Protein AF-0000000084461867 (afdb_homodimer)

Radius of gyration: 18.32 Å; Cα contacts (8 Å, |Δi|>4): 774; chains: 2; bounding box: 54×52×42 Å

Sequence (332 aa):
MNEVIEPLLKSLTTLLHEKKLIIATAESCTGGLIASLLTELPGSSSWFDRGFVTYSNEAKQELLGVEAGLLAQYGAVSLQTAEAMAAGALAHSHAHVALAVTGIAGPDGGTEAKPVGTVCFAFAERNGLMQSRSCLYSPSSRSQIRFLSCVEALHGMIFLLNQAYPMNEVIEPLLKSLTTLLHEKKLIIATAESCTGGLIASLLTELPGSSSWFDRGFVTYSNEAKQELLGVEAGLLAQYGAVSLQTAEAMAAGALAHSHAHVALAVTGIAGPDGGTEAKPVGTVCFAFAERNGLMQSRSCLYSPSSRSQIRFLSCVEALHGMIFLLNQAYP

Secondary structure (DSSP, 8-state):
--TTHHHHHHHHHHHHHHTT--EEEEESTTTTHHHHHHTTSTTGGGTEEEEEEE-SHHHHHHHH---HHHHHHH-SSSHHHHHHHHHHHHHTSS-SEEEEEEE--SSS---SSS-TTEEEEEEEETTS-EEEEEEE--S--HHHHHHHHHHHHHHHHHHHHHHH--/--TTHHHHHHHHHHHHHHHT--EEEEESTTTTHHHHHHTTSTTGGGTEEEEEEE-SHHHHHHHH---HHHHHHH-SSSHHHHHHHHHHHHHTSS-SEEEEEEE--SSS---SSS-TTEEEEEEEETTS-EEEEEEE--S--HHHHHHHHHHHHHHHHHHHHHHH--

Nearest PDB structures (foldseek):
  2a9s-assembly1_B  TM=9.712E-01  e=1.363E-20  Agrobacterium fabrum str. C58
  5v01-assembly1_B  TM=9.563E-01  e=3.186E-16  Klebsiella pneumoniae subsp. pneumoniae MGH 78578
  5kvk-assembly1_A-2  TM=9.573E-01  e=3.826E-16  Klebsiella pneumoniae 700603
  6l19-assembly1_B  TM=9.449E-01  e=4.322E-16  Enterobacter asburiae
  5kol-assembly2_D  TM=9.219E-01  e=4.322E-16  Escherichia coli O157:H7

Structure (mmCIF, N/CA/C/O backbone):
data_AF-0000000084461867-model_v1
#
loop_
_entity.id
_entity.type
_entity.pdbx_description
1 polymer 'Competence-damage inducible protein CinA'
#
loop_
_atom_site.group_PDB
_atom_site.id
_atom_site.type_symbol
_atom_site.label_atom_id
_atom_site.label_alt_id
_atom_site.label_comp_id
_atom_site.label_asym_id
_atom_site.label_entity_id
_atom_site.label_seq_id
_atom_site.pdbx_PDB_ins_code
_atom_site.Cartn_x
_atom_site.Cartn_y
_atom_site.Cartn_z
_atom_site.occupancy
_atom_site.B_iso_or_equiv
_atom_site.auth_seq_id
_atom_site.auth_comp_id
_atom_site.auth_asym_id
_atom_site.auth_atom_id
_atom_site.pdbx_PDB_model_num
ATOM 1 N N . MET A 1 1 ? -7.574 3.895 -16.672 1 73.62 1 MET A N 1
ATOM 2 C CA . MET A 1 1 ? -6.715 2.736 -16.438 1 73.62 1 MET A CA 1
ATOM 3 C C . MET A 1 1 ? -6.031 2.293 -17.734 1 73.62 1 MET A C 1
ATOM 5 O O . MET A 1 1 ? -6.598 2.426 -18.812 1 73.62 1 MET A O 1
ATOM 9 N N . ASN A 1 2 ? -4.855 1.828 -17.562 1 85.5 2 ASN A N 1
ATOM 10 C CA . ASN A 1 2 ? -4 1.409 -18.656 1 85.5 2 ASN A CA 1
ATOM 11 C C . ASN A 1 2 ? -4.574 0.193 -19.391 1 85.5 2 ASN A C 1
ATOM 13 O O . ASN A 1 2 ? -5.109 -0.716 -18.75 1 85.5 2 ASN A O 1
ATOM 17 N N . GLU A 1 3 ? -4.535 0.194 -20.75 1 91.81 3 GLU A N 1
ATOM 18 C CA . GLU A 1 3 ? -5.172 -0.81 -21.594 1 91.81 3 GLU A CA 1
ATOM 19 C C . GLU A 1 3 ? -4.574 -2.193 -21.359 1 91.81 3 GLU A C 1
ATOM 21 O O . GLU A 1 3 ? -5.215 -3.209 -21.625 1 91.81 3 GLU A O 1
ATOM 26 N N . VAL A 1 4 ? -3.395 -2.262 -20.922 1 94.5 4 VAL A N 1
ATOM 27 C CA . VAL A 1 4 ? -2.73 -3.535 -20.656 1 94.5 4 VAL A CA 1
ATOM 28 C C . VAL A 1 4 ? -3.168 -4.078 -19.297 1 94.5 4 VAL A C 1
ATOM 30 O O . VAL A 1 4 ? -3.457 -5.27 -19.172 1 94.5 4 VAL A O 1
ATOM 33 N N . ILE A 1 5 ? -3.297 -3.225 -18.344 1 97.19 5 ILE A N 1
ATOM 34 C CA . ILE A 1 5 ? -3.545 -3.6 -16.953 1 97.19 5 ILE A CA 1
ATOM 35 C C . ILE A 1 5 ? -5.027 -3.91 -16.766 1 97.19 5 ILE A C 1
ATOM 37 O O . ILE A 1 5 ? -5.383 -4.84 -16.031 1 97.19 5 ILE A O 1
ATOM 41 N N . GLU A 1 6 ? -5.859 -3.18 -17.453 1 96.38 6 GLU A N 1
ATOM 42 C CA . GLU A 1 6 ? -7.297 -3.225 -17.188 1 96.38 6 GLU A CA 1
ATOM 43 C C . GLU A 1 6 ? -7.855 -4.625 -17.422 1 96.38 6 GLU A C 1
ATOM 45 O O . GLU A 1 6 ? -8.578 -5.16 -16.578 1 96.38 6 GLU A O 1
ATOM 50 N N . PRO A 1 7 ? -7.551 -5.262 -18.594 1 97.5 7 PRO A N 1
ATOM 51 C CA . PRO A 1 7 ? -8.086 -6.609 -18.797 1 97.5 7 PRO A CA 1
ATOM 52 C C . PRO A 1 7 ? -7.551 -7.613 -17.781 1 97.5 7 PRO A C 1
ATOM 54 O O . PRO A 1 7 ? -8.273 -8.531 -17.375 1 97.5 7 PRO A O 1
ATOM 57 N N . LEU A 1 8 ? -6.285 -7.496 -17.375 1 98.19 8 LEU A N 1
ATOM 58 C CA . LEU A 1 8 ? -5.699 -8.383 -16.375 1 98.19 8 LEU A CA 1
ATOM 59 C C . LEU A 1 8 ? -6.375 -8.211 -15.016 1 98.19 8 LEU A C 1
ATOM 61 O O . LEU A 1 8 ? -6.668 -9.188 -14.328 1 98.19 8 LEU A O 1
ATOM 65 N N . LEU A 1 9 ? -6.586 -6.996 -14.695 1 97.94 9 LEU A N 1
ATOM 66 C CA . LEU A 1 9 ? -7.234 -6.676 -13.43 1 97.94 9 LEU A CA 1
ATOM 67 C C . LEU A 1 9 ? -8.648 -7.242 -13.383 1 97.94 9 LEU A C 1
ATOM 69 O O . LEU A 1 9 ? -9.055 -7.828 -12.383 1 97.94 9 LEU A O 1
ATOM 73 N N . LYS A 1 10 ? -9.398 -7.027 -14.414 1 97.38 10 LYS A N 1
ATOM 74 C CA . LYS A 1 10 ? -10.758 -7.551 -14.5 1 97.38 10 LYS A CA 1
ATOM 75 C C . LYS A 1 10 ? -10.766 -9.078 -14.414 1 97.38 10 LYS A C 1
ATOM 77 O O . LYS A 1 10 ? -11.609 -9.656 -13.734 1 97.38 10 LYS A O 1
ATOM 82 N N . SER A 1 11 ? -9.852 -9.656 -15.133 1 97.88 11 SER A N 1
ATOM 83 C CA . SER A 1 11 ? -9.75 -11.109 -15.094 1 97.88 11 SER A CA 1
ATOM 84 C C . SER A 1 11 ? -9.477 -11.609 -13.68 1 97.88 11 SER A C 1
ATOM 86 O O . SER A 1 11 ? -10.141 -12.523 -13.195 1 97.88 11 SER A O 1
ATOM 88 N N . LEU A 1 12 ? -8.492 -11.016 -13.039 1 98.38 12 LEU A N 1
ATOM 89 C CA . LEU A 1 12 ? -8.109 -11.453 -11.695 1 98.38 12 LEU A CA 1
ATOM 90 C C . LEU A 1 12 ? -9.258 -11.25 -10.711 1 98.38 12 LEU A C 1
ATOM 92 O O . LEU A 1 12 ? -9.586 -12.148 -9.945 1 98.38 12 LEU A O 1
ATOM 96 N N . THR A 1 13 ? -9.859 -10.078 -10.742 1 97.56 13 THR A N 1
ATOM 97 C CA . THR A 1 13 ? -10.875 -9.766 -9.742 1 97.56 13 THR A CA 1
ATOM 98 C C . THR A 1 13 ? -12.141 -10.57 -9.984 1 97.56 13 THR A C 1
ATOM 100 O O . THR A 1 13 ? -12.859 -10.922 -9.039 1 97.56 13 THR A O 1
ATOM 103 N N . THR A 1 14 ? -12.43 -10.898 -11.258 1 96.62 14 THR A N 1
ATOM 104 C CA . THR A 1 14 ? -13.531 -11.805 -11.57 1 96.62 14 THR A CA 1
ATOM 105 C C . THR A 1 14 ? -13.273 -13.188 -10.969 1 96.62 14 THR A C 1
ATOM 107 O O . THR A 1 14 ? -14.164 -13.781 -10.367 1 96.62 14 THR A O 1
ATOM 110 N N . LEU A 1 15 ? -12.078 -13.672 -11.125 1 97.12 15 LEU A N 1
ATOM 111 C CA . LEU A 1 15 ? -11.703 -14.961 -10.555 1 97.12 15 LEU A CA 1
ATOM 112 C C . LEU A 1 15 ? -11.852 -14.953 -9.039 1 97.12 15 LEU A C 1
ATOM 114 O O . LEU A 1 15 ? -12.383 -15.898 -8.453 1 97.12 15 LEU A O 1
ATOM 118 N N . LEU A 1 16 ? -11.328 -13.906 -8.406 1 97.88 16 LEU A N 1
ATOM 119 C CA . LEU A 1 16 ? -11.406 -13.789 -6.953 1 97.88 16 LEU A CA 1
ATOM 120 C C . LEU A 1 16 ? -12.859 -13.781 -6.488 1 97.88 16 LEU A C 1
ATOM 122 O O . LEU A 1 16 ? -13.211 -14.445 -5.508 1 97.88 16 LEU A O 1
ATOM 126 N N . HIS A 1 17 ? -13.641 -13.008 -7.207 1 96 17 HIS A N 1
ATOM 127 C CA . HIS A 1 17 ? -15.055 -12.898 -6.867 1 96 17 HIS A CA 1
ATOM 128 C C . HIS A 1 17 ? -15.758 -14.242 -7.035 1 96 17 HIS A C 1
ATOM 130 O O . HIS A 1 17 ? -16.484 -14.688 -6.137 1 96 17 HIS A O 1
ATOM 136 N N . GLU A 1 18 ? -15.586 -14.883 -8.156 1 95.44 18 GLU A N 1
ATOM 137 C CA . GLU A 1 18 ? -16.266 -16.125 -8.477 1 95.44 18 GLU A CA 1
ATOM 138 C C . GLU A 1 18 ? -15.867 -17.25 -7.523 1 95.44 18 GLU A C 1
ATOM 140 O O . GLU A 1 18 ? -16.688 -18.094 -7.156 1 95.44 18 GLU A O 1
ATOM 145 N N . LYS A 1 19 ? -14.656 -17.234 -7.152 1 96.31 19 LYS A N 1
ATOM 146 C CA . LYS A 1 19 ? -14.148 -18.297 -6.293 1 96.31 19 LYS A CA 1
ATOM 147 C C . LYS A 1 19 ? -14.258 -17.906 -4.82 1 96.31 19 LYS A C 1
ATOM 149 O O . LYS A 1 19 ? -13.875 -18.688 -3.941 1 96.31 19 LYS A O 1
ATOM 154 N N . LYS A 1 20 ? -14.719 -16.641 -4.527 1 97.12 20 LYS A N 1
ATOM 155 C CA . LYS A 1 20 ? -14.898 -16.109 -3.178 1 97.12 20 LYS A CA 1
ATOM 156 C C . LYS A 1 20 ? -13.578 -16.094 -2.41 1 97.12 20 LYS A C 1
ATOM 158 O O . LYS A 1 20 ? -13.516 -16.547 -1.268 1 97.12 20 LYS A O 1
ATOM 163 N N . LEU A 1 21 ? -12.578 -15.672 -3.137 1 97.81 21 LEU A N 1
ATOM 164 C CA . LEU A 1 21 ? -11.242 -15.594 -2.549 1 97.81 21 LEU A CA 1
ATOM 165 C C . LEU A 1 21 ? -10.906 -14.164 -2.152 1 97.81 21 LEU A C 1
ATOM 167 O O . LEU A 1 21 ? -11.281 -13.219 -2.846 1 97.81 21 LEU A O 1
ATOM 171 N N . ILE A 1 22 ? -10.195 -14.078 -1.061 1 98.56 22 ILE A N 1
ATOM 172 C CA . ILE A 1 22 ? -9.672 -12.805 -0.579 1 98.56 22 ILE A CA 1
ATOM 173 C C . ILE A 1 22 ? -8.164 -12.75 -0.799 1 98.56 22 ILE A C 1
ATOM 175 O O . ILE A 1 22 ? -7.453 -13.727 -0.537 1 98.56 22 ILE A O 1
ATOM 179 N N . ILE A 1 23 ? -7.711 -11.586 -1.295 1 98.81 23 ILE A N 1
ATOM 180 C CA . ILE A 1 23 ? -6.297 -11.484 -1.651 1 98.81 23 ILE A CA 1
ATOM 181 C C . ILE A 1 23 ? -5.613 -10.453 -0.763 1 98.81 23 ILE A C 1
ATOM 183 O O . ILE A 1 23 ? -6.242 -9.477 -0.333 1 98.81 23 ILE A O 1
ATOM 187 N N . ALA A 1 24 ? -4.359 -10.703 -0.417 1 98.94 24 ALA A N 1
ATOM 188 C CA . ALA A 1 24 ? -3.453 -9.734 0.186 1 98.94 24 ALA A CA 1
ATOM 189 C C . ALA A 1 24 ? -2.217 -9.523 -0.685 1 98.94 24 ALA A C 1
ATOM 191 O O . ALA A 1 24 ? -1.85 -10.398 -1.474 1 98.94 24 ALA A O 1
ATOM 192 N N . THR A 1 25 ? -1.615 -8.359 -0.577 1 98.94 25 THR A N 1
ATOM 193 C CA . THR A 1 25 ? -0.41 -8.07 -1.347 1 98.94 25 THR A CA 1
ATOM 194 C C . THR A 1 25 ? 0.741 -7.684 -0.422 1 98.94 25 THR A C 1
ATOM 196 O O . THR A 1 25 ? 0.521 -7.086 0.634 1 98.94 25 THR A O 1
ATOM 199 N N . ALA A 1 26 ? 1.929 -8.086 -0.777 1 98.94 26 ALA A N 1
ATOM 200 C CA . ALA A 1 26 ? 3.178 -7.625 -0.178 1 98.94 26 ALA A CA 1
ATOM 201 C C . ALA A 1 26 ? 4.098 -7.004 -1.229 1 98.94 26 ALA A C 1
ATOM 203 O O . ALA A 1 26 ? 4.578 -7.699 -2.127 1 98.94 26 ALA A O 1
ATOM 204 N N . GLU A 1 27 ? 4.312 -5.723 -1.09 1 98.94 27 GLU A N 1
ATOM 205 C CA . GLU A 1 27 ? 4.988 -4.988 -2.154 1 98.94 27 GLU A CA 1
ATOM 206 C C . GLU A 1 27 ? 6.23 -4.277 -1.63 1 98.94 27 GLU A C 1
ATOM 208 O O . GLU A 1 27 ? 6.219 -3.715 -0.533 1 98.94 27 GLU A O 1
ATOM 213 N N . SER A 1 28 ? 7.312 -4.34 -2.398 1 98.56 28 SER A N 1
ATOM 214 C CA . SER A 1 28 ? 8.484 -3.504 -2.15 1 98.56 28 SER A CA 1
ATOM 215 C C . SER A 1 28 ? 8.68 -2.48 -3.264 1 98.56 28 SER A C 1
ATOM 217 O O . SER A 1 28 ? 8.039 -1.426 -3.264 1 98.56 28 SER A O 1
ATOM 219 N N . CYS A 1 29 ? 9.117 -2.855 -4.477 1 97.75 29 CYS A N 1
ATOM 220 C CA . CYS A 1 29 ? 9.516 -1.927 -5.527 1 97.75 29 CYS A CA 1
ATOM 221 C C . CYS A 1 29 ? 8.297 -1.278 -6.172 1 97.75 29 CYS A C 1
ATOM 223 O O . CYS A 1 29 ? 8.391 -0.173 -6.711 1 97.75 29 CYS A O 1
ATOM 225 N N . THR A 1 30 ? 7.133 -1.954 -6.133 1 98.5 30 THR A N 1
ATOM 226 C CA . THR A 1 30 ? 5.922 -1.374 -6.707 1 98.5 30 THR A CA 1
ATOM 227 C C . THR A 1 30 ? 5.289 -0.379 -5.738 1 98.5 30 THR A C 1
ATOM 229 O O . THR A 1 30 ? 4.445 0.429 -6.133 1 98.5 30 THR A O 1
ATOM 232 N N . GLY A 1 31 ? 5.586 -0.472 -4.453 1 98.5 31 GLY A N 1
ATOM 233 C CA . GLY A 1 31 ? 5.277 0.553 -3.467 1 98.5 31 GLY A CA 1
ATOM 234 C C . GLY A 1 31 ? 3.791 0.709 -3.211 1 98.5 31 GLY A C 1
ATOM 235 O O . GLY A 1 31 ? 3.314 1.816 -2.953 1 98.5 31 GLY A O 1
ATOM 236 N N . GLY A 1 32 ? 3.02 -0.33 -3.4 1 98.75 32 GLY A N 1
ATOM 237 C CA . GLY A 1 32 ? 1.589 -0.259 -3.15 1 98.75 32 GLY A CA 1
ATOM 238 C C . GLY A 1 32 ? 0.766 -0.149 -4.418 1 98.75 32 GLY A C 1
ATOM 239 O O . GLY A 1 32 ? -0.466 -0.15 -4.367 1 98.75 32 GLY A O 1
ATOM 240 N N . LEU A 1 33 ? 1.406 -0.137 -5.555 1 98.56 33 LEU A N 1
ATOM 241 C CA . LEU A 1 33 ? 0.738 0.059 -6.836 1 98.56 33 LEU A CA 1
ATOM 242 C C . LEU A 1 33 ? -0.217 -1.092 -7.133 1 98.56 33 LEU A C 1
ATOM 244 O O . LEU A 1 33 ? -1.312 -0.876 -7.66 1 98.56 33 LEU A O 1
ATOM 248 N N . ILE A 1 34 ? 0.16 -2.291 -6.82 1 98.81 34 ILE A N 1
ATOM 249 C CA . ILE A 1 34 ? -0.673 -3.457 -7.094 1 98.81 34 ILE A CA 1
ATOM 250 C C . ILE A 1 34 ? -1.938 -3.4 -6.238 1 98.81 34 ILE A C 1
ATOM 252 O O . ILE A 1 34 ? -3.047 -3.582 -6.746 1 98.81 34 ILE A O 1
ATOM 256 N N . ALA A 1 35 ? -1.756 -3.139 -4.953 1 98.81 35 ALA A N 1
ATOM 257 C CA . ALA A 1 35 ? -2.904 -2.984 -4.062 1 98.81 35 ALA A CA 1
ATOM 258 C C . ALA A 1 35 ? -3.838 -1.885 -4.562 1 98.81 35 ALA A C 1
ATOM 260 O O . ALA A 1 35 ? -5.062 -2.047 -4.543 1 98.81 35 ALA A O 1
ATOM 261 N N . SER A 1 36 ? -3.242 -0.776 -4.977 1 98.56 36 SER A N 1
ATOM 262 C CA . SER A 1 36 ? -4.027 0.351 -5.469 1 98.56 36 SER A CA 1
ATOM 263 C C . SER A 1 36 ? -4.832 -0.032 -6.707 1 98.56 36 SER A C 1
ATOM 265 O O . SER A 1 36 ? -5.977 0.399 -6.867 1 98.56 36 SER A O 1
ATOM 267 N N . LEU A 1 37 ? -4.242 -0.792 -7.594 1 98.25 37 LEU A N 1
ATOM 268 C CA . LEU A 1 37 ? -4.922 -1.245 -8.805 1 98.25 37 LEU A CA 1
ATOM 269 C C . LEU A 1 37 ? -6.09 -2.162 -8.461 1 98.25 37 LEU A C 1
ATOM 271 O O . LEU A 1 37 ? -7.18 -2.023 -9.023 1 98.25 37 LEU A O 1
ATOM 275 N N . LEU A 1 38 ? -5.863 -3.076 -7.535 1 98.19 38 LEU A N 1
ATOM 276 C CA . LEU A 1 38 ? -6.91 -4.008 -7.133 1 98.19 38 LEU A CA 1
ATOM 277 C C . LEU A 1 38 ? -8.102 -3.266 -6.535 1 98.19 38 LEU A C 1
ATOM 279 O O . LEU A 1 38 ? -9.25 -3.619 -6.789 1 98.19 38 LEU A O 1
ATOM 283 N N . THR A 1 39 ? -7.832 -2.199 -5.805 1 97.25 39 THR A N 1
ATOM 284 C CA . THR A 1 39 ? -8.883 -1.5 -5.074 1 97.25 39 THR A CA 1
ATOM 285 C C . THR A 1 39 ? -9.469 -0.374 -5.918 1 97.25 39 THR A C 1
ATOM 287 O O . THR A 1 39 ? -10.375 0.333 -5.473 1 97.25 39 THR A O 1
ATOM 290 N N . GLU A 1 40 ? -8.906 -0.187 -7.066 1 95.69 40 GLU A N 1
ATOM 291 C CA . GLU A 1 40 ? -9.477 0.788 -7.988 1 95.69 40 GLU A CA 1
ATOM 292 C C . GLU A 1 40 ? -10.852 0.337 -8.484 1 95.69 40 GLU A C 1
ATOM 294 O O . GLU A 1 40 ? -11.688 1.166 -8.844 1 95.69 40 GLU A O 1
ATOM 299 N N . LEU A 1 41 ? -11.102 -0.891 -8.523 1 94.94 41 LEU A N 1
ATOM 300 C CA . LEU A 1 41 ? -12.367 -1.433 -9.008 1 94.94 41 LEU A CA 1
ATOM 301 C C . LEU A 1 41 ? -13.406 -1.449 -7.895 1 94.94 41 LEU A C 1
ATOM 303 O O . LEU A 1 41 ? -13.109 -1.831 -6.762 1 94.94 41 LEU A O 1
ATOM 307 N N . PRO A 1 42 ? -14.578 -1.037 -8.273 1 92.5 42 PRO A N 1
ATOM 308 C CA . PRO A 1 42 ? -15.648 -1.116 -7.281 1 92.5 42 PRO A CA 1
ATOM 309 C C . PRO A 1 42 ? -15.898 -2.541 -6.793 1 92.5 42 PRO A C 1
ATOM 311 O O . PRO A 1 42 ? -15.812 -3.49 -7.578 1 92.5 42 PRO A O 1
ATOM 314 N N . GLY A 1 43 ? -16.266 -2.664 -5.508 1 91.69 43 GLY A N 1
ATOM 315 C CA . GLY A 1 43 ? -16.547 -3.975 -4.949 1 91.69 43 GLY A CA 1
ATOM 316 C C . GLY A 1 43 ? -15.328 -4.652 -4.363 1 91.69 43 GLY A C 1
ATOM 317 O O . GLY A 1 43 ? -15.414 -5.773 -3.861 1 91.69 43 GLY A O 1
ATOM 318 N N . SER A 1 44 ? -14.242 -3.969 -4.34 1 95.06 44 SER A N 1
ATOM 319 C CA . SER A 1 44 ? -12.969 -4.535 -3.92 1 95.06 44 SER A CA 1
ATOM 320 C C . SER A 1 44 ? -13.031 -5.039 -2.48 1 95.06 44 SER A C 1
ATOM 322 O O . SER A 1 44 ? -12.281 -5.934 -2.096 1 95.06 44 SER A O 1
ATOM 324 N N . SER A 1 45 ? -13.961 -4.543 -1.673 1 93.81 45 SER A N 1
ATOM 325 C CA . SER A 1 45 ? -14.094 -4.984 -0.288 1 93.81 45 SER A CA 1
ATOM 326 C C . SER A 1 45 ? -14.445 -6.465 -0.211 1 93.81 45 SER A C 1
ATOM 328 O O . SER A 1 45 ? -14.273 -7.098 0.834 1 93.81 45 SER A O 1
ATOM 330 N N . SER A 1 46 ? -14.922 -7 -1.283 1 94.69 46 SER A N 1
ATOM 331 C CA . SER A 1 46 ? -15.32 -8.406 -1.297 1 94.69 46 SER A CA 1
ATOM 332 C C . SER A 1 46 ? -14.125 -9.312 -1.554 1 94.69 46 SER A C 1
ATOM 334 O O . SER A 1 46 ? -14.172 -10.508 -1.246 1 94.69 46 SER A O 1
ATOM 336 N N . TRP A 1 47 ? -13.047 -8.711 -2.135 1 97.31 47 TRP A N 1
ATOM 337 C CA . TRP A 1 47 ? -11.977 -9.633 -2.506 1 97.31 47 TRP A CA 1
ATOM 338 C C . TRP A 1 47 ? -10.625 -9.141 -2 1 97.31 47 TRP A C 1
ATOM 340 O O . TRP A 1 47 ? -9.625 -9.844 -2.111 1 97.31 47 TRP A O 1
ATOM 350 N N . PHE A 1 48 ? -10.539 -7.965 -1.482 1 98.44 48 PHE A N 1
ATOM 351 C CA . PHE A 1 48 ? -9.258 -7.43 -1.027 1 98.44 48 PHE A CA 1
ATOM 352 C C . PHE A 1 48 ? -9.25 -7.27 0.488 1 98.44 48 PHE A C 1
ATOM 354 O O . PHE A 1 48 ? -10.125 -6.613 1.054 1 98.44 48 PHE A O 1
ATOM 361 N N . ASP A 1 49 ? -8.289 -7.809 1.162 1 98 49 ASP A N 1
ATOM 362 C CA . ASP A 1 49 ? -8.195 -7.707 2.615 1 98 49 ASP A CA 1
ATOM 363 C C . ASP A 1 49 ? -7.297 -6.539 3.027 1 98 49 ASP A C 1
ATOM 365 O O . ASP A 1 49 ? -7.785 -5.52 3.516 1 98 49 ASP A O 1
ATOM 369 N N . ARG A 1 50 ? -5.988 -6.695 2.682 1 98.81 50 ARG A N 1
ATOM 370 C CA . ARG A 1 50 ? -5.027 -5.668 3.061 1 98.81 50 ARG A CA 1
ATOM 371 C C . ARG A 1 50 ? -3.758 -5.77 2.225 1 98.81 50 ARG A C 1
ATOM 373 O O . ARG A 1 50 ? -3.561 -6.75 1.502 1 98.81 50 ARG A O 1
ATOM 380 N N . GLY A 1 51 ? -2.994 -4.789 2.238 1 98.81 51 GLY A N 1
ATOM 381 C CA . GLY A 1 51 ? -1.693 -4.742 1.589 1 98.81 51 GLY A CA 1
ATOM 382 C C . GLY A 1 51 ? -0.582 -4.281 2.512 1 98.81 51 GLY A C 1
ATOM 383 O O . GLY A 1 51 ? -0.811 -3.469 3.41 1 98.81 51 GLY A O 1
ATOM 384 N N . PHE A 1 52 ? 0.583 -4.824 2.279 1 98.94 52 PHE A N 1
ATOM 385 C CA . PHE A 1 52 ? 1.806 -4.453 2.984 1 98.94 52 PHE A CA 1
ATOM 386 C C . PHE A 1 52 ? 2.809 -3.816 2.031 1 98.94 52 PHE A C 1
ATOM 388 O O . PHE A 1 52 ? 3.324 -4.48 1.128 1 98.94 52 PHE A O 1
ATOM 395 N N . VAL A 1 53 ? 3.062 -2.566 2.271 1 98.94 53 VAL A N 1
ATOM 396 C CA . VAL A 1 53 ? 4.141 -1.935 1.52 1 98.94 53 VAL A CA 1
ATOM 397 C C . VAL A 1 53 ? 5.43 -1.973 2.336 1 98.94 53 VAL A C 1
ATOM 399 O O . VAL A 1 53 ? 5.656 -1.114 3.193 1 98.94 53 VAL A O 1
ATOM 402 N N . THR A 1 54 ? 6.246 -2.922 2.047 1 98.75 54 THR A N 1
ATOM 403 C CA . THR A 1 54 ? 7.434 -3.184 2.85 1 98.75 54 THR A CA 1
ATOM 404 C C . THR A 1 54 ? 8.695 -2.766 2.1 1 98.75 54 THR A C 1
ATOM 406 O O . THR A 1 54 ? 9.461 -3.615 1.632 1 98.75 54 THR A O 1
ATOM 409 N N . TYR A 1 55 ? 8.984 -1.51 2.16 1 95.88 55 TYR A N 1
ATOM 410 C CA . TYR A 1 55 ? 10.023 -0.913 1.327 1 95.88 55 TYR A CA 1
ATOM 411 C C . TYR A 1 55 ? 11.398 -1.089 1.961 1 95.88 55 TYR A C 1
ATOM 413 O O . TYR A 1 55 ? 12.414 -1.079 1.265 1 95.88 55 TYR A O 1
ATOM 421 N N . SER A 1 56 ? 11.461 -1.318 3.262 1 95.62 56 SER A N 1
ATOM 422 C CA . SER A 1 56 ? 12.719 -1.549 3.967 1 95.62 56 SER A CA 1
ATOM 423 C C . SER A 1 56 ? 12.836 -2.996 4.434 1 95.62 56 SER A C 1
ATOM 425 O O . SER A 1 56 ? 11.836 -3.715 4.5 1 95.62 56 SER A O 1
ATOM 427 N N . ASN A 1 57 ? 14.117 -3.381 4.699 1 96.88 57 ASN A N 1
ATOM 428 C CA . ASN A 1 57 ? 14.305 -4.703 5.281 1 96.88 57 ASN A CA 1
ATOM 429 C C . ASN A 1 57 ? 13.609 -4.828 6.637 1 96.88 57 ASN A C 1
ATOM 431 O O . ASN A 1 57 ? 13.031 -5.871 6.949 1 96.88 57 ASN A O 1
ATOM 435 N N . GLU A 1 58 ? 13.656 -3.797 7.371 1 97.94 58 GLU A N 1
ATOM 436 C CA . GLU A 1 58 ? 12.969 -3.779 8.656 1 97.94 58 GLU A CA 1
ATOM 437 C C . GLU A 1 58 ? 11.469 -3.977 8.484 1 97.94 58 GLU A C 1
ATOM 439 O O . GLU A 1 58 ? 10.844 -4.711 9.25 1 97.94 58 GLU A O 1
ATOM 444 N N . ALA A 1 59 ? 10.914 -3.309 7.52 1 98.44 59 ALA A N 1
ATOM 445 C CA . ALA A 1 59 ? 9.484 -3.449 7.266 1 98.44 59 ALA A CA 1
ATOM 446 C C . ALA A 1 59 ? 9.133 -4.887 6.891 1 98.44 59 ALA A C 1
ATOM 448 O O . ALA A 1 59 ? 8.109 -5.418 7.332 1 98.44 59 ALA A O 1
ATOM 449 N N . LYS A 1 60 ? 10.023 -5.555 6.035 1 98.81 60 LYS A N 1
ATOM 450 C CA . LYS A 1 60 ? 9.797 -6.945 5.66 1 98.81 60 LYS A CA 1
ATOM 451 C C . LYS A 1 60 ? 9.812 -7.855 6.887 1 98.81 60 LYS A C 1
ATOM 453 O O . LYS A 1 60 ? 9 -8.773 7 1 98.81 60 LYS A O 1
ATOM 458 N N . GLN A 1 61 ? 10.703 -7.535 7.758 1 98.88 61 GLN A N 1
ATOM 459 C CA . GLN A 1 61 ? 10.844 -8.344 8.961 1 98.88 61 GLN A CA 1
ATOM 460 C C . GLN A 1 61 ? 9.68 -8.102 9.922 1 98.88 61 GLN A C 1
ATOM 462 O O . GLN A 1 61 ? 9.039 -9.055 10.375 1 98.88 61 GLN A O 1
ATOM 467 N N . GLU A 1 62 ? 9.375 -6.895 10.172 1 98.75 62 GLU A N 1
ATOM 468 C CA . GLU A 1 62 ? 8.461 -6.52 11.242 1 98.75 62 GLU A CA 1
ATOM 469 C C . GLU A 1 62 ? 7.004 -6.715 10.812 1 98.75 62 GLU A C 1
ATOM 471 O O . GLU A 1 62 ? 6.152 -7.051 11.641 1 98.75 62 GLU A O 1
ATOM 476 N N . LEU A 1 63 ? 6.68 -6.586 9.57 1 98.69 63 LEU A N 1
ATOM 477 C CA . LEU A 1 63 ? 5.289 -6.66 9.133 1 98.69 63 LEU A CA 1
ATOM 478 C C . LEU A 1 63 ? 4.969 -8.039 8.57 1 98.69 63 LEU A C 1
ATOM 480 O O . LEU A 1 63 ? 3.83 -8.5 8.664 1 98.69 63 LEU A O 1
ATOM 484 N N . LEU A 1 64 ? 5.996 -8.664 7.98 1 98.88 64 LEU A N 1
ATOM 485 C CA . LEU A 1 64 ? 5.707 -9.891 7.242 1 98.88 64 LEU A CA 1
ATOM 486 C C . LEU A 1 64 ? 6.387 -11.094 7.895 1 98.88 64 LEU A C 1
ATOM 488 O O . LEU A 1 64 ? 6.105 -12.234 7.539 1 98.88 64 LEU A O 1
ATOM 492 N N . GLY A 1 65 ? 7.277 -10.82 8.805 1 98.81 65 GLY A N 1
ATOM 493 C CA . GLY A 1 65 ? 7.965 -11.906 9.484 1 98.81 65 GLY A CA 1
ATOM 494 C C . GLY A 1 65 ? 9.102 -12.5 8.664 1 98.81 65 GLY A C 1
ATOM 495 O O . GLY A 1 65 ? 9.508 -13.641 8.898 1 98.81 65 GLY A O 1
ATOM 496 N N . VAL A 1 66 ? 9.578 -11.82 7.711 1 98.88 66 VAL A N 1
ATOM 497 C CA . VAL A 1 66 ? 10.719 -12.305 6.941 1 98.88 66 VAL A CA 1
ATOM 498 C C . VAL A 1 66 ? 11.945 -12.406 7.84 1 98.88 66 VAL A C 1
ATOM 500 O O . VAL A 1 66 ? 12.328 -11.43 8.484 1 98.88 66 VAL A O 1
ATOM 503 N N . GLU A 1 67 ? 12.555 -13.445 7.84 1 98.62 67 GLU A N 1
ATOM 504 C CA . GLU A 1 67 ? 13.68 -13.68 8.742 1 98.62 67 GLU A CA 1
ATOM 505 C C . GLU A 1 67 ? 14.891 -12.844 8.352 1 98.62 67 GLU A C 1
ATOM 507 O O . GLU A 1 67 ? 15.234 -12.758 7.168 1 98.62 67 GLU A O 1
ATOM 512 N N . ALA A 1 68 ? 15.523 -12.344 9.383 1 98.38 68 ALA A N 1
ATOM 513 C CA . ALA A 1 68 ? 16.734 -11.555 9.156 1 98.38 68 ALA A CA 1
ATOM 514 C C . ALA A 1 68 ? 17.797 -12.383 8.445 1 98.38 68 ALA A C 1
ATOM 516 O O . ALA A 1 68 ? 18.516 -11.875 7.586 1 98.38 68 ALA A O 1
ATOM 517 N N . GLY A 1 69 ? 17.906 -13.594 8.867 1 98.56 69 GLY A N 1
ATOM 518 C CA . GLY A 1 69 ? 18.875 -14.484 8.25 1 98.56 69 GLY A CA 1
ATOM 519 C C . GLY A 1 69 ? 18.641 -14.695 6.77 1 98.56 69 GLY A C 1
ATOM 520 O O . GLY A 1 69 ? 19.594 -14.781 5.988 1 98.56 69 GLY A O 1
ATOM 521 N N . LEU A 1 70 ? 17.406 -14.797 6.387 1 98.5 70 LEU A N 1
ATOM 522 C CA . LEU A 1 70 ? 17.031 -14.961 4.984 1 98.5 70 LEU A CA 1
ATOM 523 C C . LEU A 1 70 ? 17.453 -13.734 4.172 1 98.5 70 LEU A C 1
ATOM 525 O O . LEU A 1 70 ? 18.016 -13.875 3.084 1 98.5 70 LEU A O 1
ATOM 529 N N . LEU A 1 71 ? 17.203 -12.578 4.695 1 98.44 71 LEU A N 1
ATOM 530 C CA . LEU A 1 71 ? 17.578 -11.328 4.031 1 98.44 71 LEU A CA 1
ATOM 531 C C . LEU A 1 71 ? 19.094 -11.203 3.912 1 98.44 71 LEU A C 1
ATOM 533 O O . LEU A 1 71 ? 19.609 -10.719 2.902 1 98.44 71 LEU A O 1
ATOM 537 N N . ALA A 1 72 ? 19.766 -11.617 4.984 1 98.06 72 ALA A N 1
ATOM 538 C CA . ALA A 1 72 ? 21.219 -11.547 4.984 1 98.06 72 ALA A CA 1
ATOM 539 C C . ALA A 1 72 ? 21.812 -12.492 3.943 1 98.06 72 ALA A C 1
ATOM 541 O O . ALA A 1 72 ? 22.797 -12.156 3.277 1 98.06 72 ALA A O 1
ATOM 542 N N . GLN A 1 73 ? 21.234 -13.609 3.811 1 98.25 73 GLN A N 1
ATOM 543 C CA . GLN A 1 73 ? 21.781 -14.664 2.959 1 98.25 73 GLN A CA 1
ATOM 544 C C . GLN A 1 73 ? 21.438 -14.422 1.492 1 98.25 73 GLN A C 1
ATOM 546 O O . GLN A 1 73 ? 22.297 -14.578 0.618 1 98.25 73 GLN A O 1
ATOM 551 N N . TYR A 1 74 ? 20.219 -14.062 1.189 1 98.12 74 TYR A N 1
ATOM 552 C CA . TYR A 1 74 ? 19.781 -14.055 -0.199 1 98.12 74 TYR A CA 1
ATOM 553 C C . TYR A 1 74 ? 19.547 -12.625 -0.686 1 98.12 74 TYR A C 1
ATOM 555 O O . TYR A 1 74 ? 19.438 -12.383 -1.89 1 98.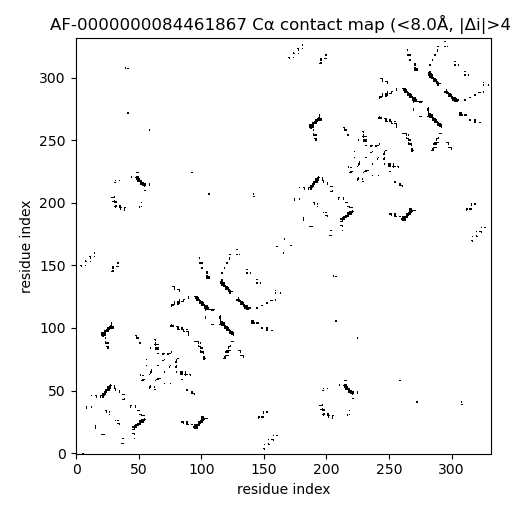12 74 TYR A O 1
ATOM 563 N N . GLY A 1 75 ? 19.453 -11.648 0.271 1 97.56 75 GLY A N 1
ATOM 564 C CA . GLY A 1 75 ? 19.141 -10.266 -0.069 1 97.56 75 GLY A CA 1
ATOM 565 C C . GLY A 1 75 ? 17.656 -9.992 -0.156 1 97.56 75 GLY A C 1
ATOM 566 O O . GLY A 1 75 ? 16.844 -10.922 -0.215 1 97.56 75 GLY A O 1
ATOM 567 N N . ALA A 1 76 ? 17.328 -8.727 -0.263 1 97.81 76 ALA A N 1
ATOM 568 C CA . ALA A 1 76 ? 15.938 -8.281 -0.305 1 97.81 76 ALA A CA 1
ATOM 569 C C . ALA A 1 76 ? 15.281 -8.656 -1.634 1 97.81 76 ALA A C 1
ATOM 571 O O . ALA A 1 76 ? 14.07 -8.867 -1.697 1 97.81 76 ALA A O 1
ATOM 572 N N . VAL A 1 77 ? 16.109 -8.664 -2.674 1 98.31 77 VAL A N 1
ATOM 573 C CA . VAL A 1 77 ? 15.633 -9.016 -4.008 1 98.31 77 VAL A CA 1
ATOM 574 C C . VAL A 1 77 ? 16.109 -10.422 -4.371 1 98.31 77 VAL A C 1
ATOM 576 O O . VAL A 1 77 ? 17.188 -10.594 -4.934 1 98.31 77 VAL A O 1
ATOM 579 N N . SER A 1 78 ? 15.227 -11.359 -4.07 1 98.62 78 SER A N 1
ATOM 580 C CA . SER A 1 78 ? 15.461 -12.773 -4.32 1 98.62 78 SER A CA 1
ATOM 581 C C . SER A 1 78 ? 14.156 -13.562 -4.324 1 98.62 78 SER A C 1
ATOM 583 O O . SER A 1 78 ? 13.141 -13.086 -3.828 1 98.62 78 SER A O 1
ATOM 585 N N . LEU A 1 79 ? 14.234 -14.75 -4.918 1 98.75 79 LEU A N 1
ATOM 586 C CA . LEU A 1 79 ? 13.07 -15.625 -4.914 1 98.75 79 LEU A CA 1
ATOM 587 C C . LEU A 1 79 ? 12.695 -16.031 -3.488 1 98.75 79 LEU A C 1
ATOM 589 O O . LEU A 1 79 ? 11.516 -16.078 -3.141 1 98.75 79 LEU A O 1
ATOM 593 N N . GLN A 1 80 ? 13.695 -16.297 -2.693 1 98.81 80 GLN A N 1
ATOM 594 C CA . GLN A 1 80 ? 13.492 -16.688 -1.306 1 98.81 80 GLN A CA 1
ATOM 595 C C . GLN A 1 80 ? 12.766 -15.602 -0.519 1 98.81 80 GLN A C 1
ATOM 597 O O . GLN A 1 80 ? 11.828 -15.891 0.228 1 98.81 80 GLN A O 1
ATOM 602 N N . THR A 1 81 ? 13.203 -14.391 -0.745 1 98.88 81 THR A N 1
ATOM 603 C CA . THR A 1 81 ? 12.578 -13.273 -0.044 1 98.88 81 THR A CA 1
ATOM 604 C C . THR A 1 81 ? 11.156 -13.062 -0.538 1 98.88 81 THR A C 1
ATOM 606 O O . THR A 1 81 ? 10.242 -12.828 0.261 1 98.88 81 THR A O 1
ATOM 609 N N . ALA A 1 82 ? 10.938 -13.156 -1.836 1 98.94 82 ALA A N 1
ATOM 610 C CA . ALA A 1 82 ? 9.586 -13.008 -2.375 1 98.94 82 ALA A CA 1
ATOM 611 C C . ALA A 1 82 ? 8.641 -14.055 -1.786 1 98.94 82 ALA A C 1
ATOM 613 O O . ALA A 1 82 ? 7.508 -13.734 -1.419 1 98.94 82 ALA A O 1
ATOM 614 N N . GLU A 1 83 ? 9.133 -15.258 -1.722 1 98.94 83 GLU A N 1
ATOM 615 C CA . GLU A 1 83 ? 8.328 -16.344 -1.157 1 98.94 83 GLU A CA 1
ATOM 616 C C . GLU A 1 83 ? 8.008 -16.078 0.312 1 98.94 83 GLU A C 1
ATOM 618 O O . GLU A 1 83 ? 6.879 -16.281 0.756 1 98.94 83 GLU A O 1
ATOM 623 N N . ALA A 1 84 ? 9.008 -15.641 1.026 1 98.94 84 ALA A N 1
ATOM 624 C CA . ALA A 1 84 ? 8.805 -15.312 2.436 1 98.94 84 ALA A CA 1
ATOM 625 C C . ALA A 1 84 ? 7.812 -14.172 2.602 1 98.94 84 ALA A C 1
ATOM 627 O O . ALA A 1 84 ? 7 -14.172 3.531 1 98.94 84 ALA A O 1
ATOM 628 N N . MET A 1 85 ? 7.879 -13.234 1.731 1 98.94 85 MET A N 1
ATOM 629 C CA . MET A 1 85 ? 6.949 -12.117 1.768 1 98.94 85 MET A CA 1
ATOM 630 C C . MET A 1 85 ? 5.516 -12.586 1.525 1 98.94 85 MET A C 1
ATOM 632 O O . MET A 1 85 ? 4.594 -12.164 2.221 1 98.94 85 MET A O 1
ATOM 636 N N . ALA A 1 86 ? 5.348 -13.438 0.54 1 98.94 86 ALA A N 1
ATOM 637 C CA . ALA A 1 86 ? 4.016 -13.953 0.249 1 98.94 86 ALA A CA 1
ATOM 638 C C . ALA A 1 86 ? 3.471 -14.766 1.423 1 98.94 86 ALA A C 1
ATOM 640 O O . ALA A 1 86 ? 2.311 -14.609 1.808 1 98.94 86 ALA A O 1
ATOM 641 N N . ALA A 1 87 ? 4.324 -15.594 1.971 1 98.88 87 ALA A N 1
ATOM 642 C CA . ALA A 1 87 ? 3.934 -16.375 3.137 1 98.88 87 ALA A CA 1
ATOM 643 C C . ALA A 1 87 ? 3.572 -15.477 4.312 1 98.88 87 ALA A C 1
ATOM 645 O O . ALA A 1 87 ? 2.604 -15.742 5.027 1 98.88 87 ALA A O 1
ATOM 646 N N . GLY A 1 88 ? 4.418 -14.469 4.539 1 98.88 88 GLY A N 1
ATOM 647 C CA . GLY A 1 88 ? 4.141 -13.508 5.594 1 98.88 88 GLY A CA 1
ATOM 648 C C . GLY A 1 88 ? 2.83 -12.766 5.398 1 98.88 88 GLY A C 1
ATOM 649 O O . GLY A 1 88 ? 2.096 -12.531 6.359 1 98.88 88 GLY A O 1
ATOM 650 N N . ALA A 1 89 ? 2.527 -12.391 4.172 1 98.88 89 ALA A N 1
ATOM 651 C CA . ALA A 1 89 ? 1.269 -11.711 3.879 1 98.88 89 ALA A CA 1
ATOM 652 C C . ALA A 1 89 ? 0.073 -12.586 4.25 1 98.88 89 ALA A C 1
ATOM 654 O O . ALA A 1 89 ? -0.921 -12.086 4.785 1 98.88 89 ALA A O 1
ATOM 655 N N . LEU A 1 90 ? 0.167 -13.859 3.941 1 98.81 90 LEU A N 1
ATOM 656 C CA . LEU A 1 90 ? -0.905 -14.781 4.301 1 98.81 90 LEU A CA 1
ATOM 657 C C . LEU A 1 90 ? -1 -14.945 5.816 1 98.81 90 LEU A C 1
ATOM 659 O O . LEU A 1 90 ? -2.098 -14.969 6.375 1 98.81 90 LEU A O 1
ATOM 663 N N . ALA A 1 91 ? 0.121 -15.016 6.461 1 98.69 91 ALA A N 1
ATOM 664 C CA . ALA A 1 91 ? 0.155 -15.258 7.898 1 98.69 91 ALA A CA 1
ATOM 665 C C . ALA A 1 91 ? -0.398 -14.062 8.672 1 98.69 91 ALA A C 1
ATOM 667 O O . ALA A 1 91 ? -0.923 -14.219 9.773 1 98.69 91 ALA A O 1
ATOM 668 N N . HIS A 1 92 ? -0.32 -12.914 8.117 1 98.56 92 HIS A N 1
ATOM 669 C CA . HIS A 1 92 ? -0.688 -11.695 8.844 1 98.56 92 HIS A CA 1
ATOM 670 C C . HIS A 1 92 ? -1.924 -11.047 8.227 1 98.56 92 HIS A C 1
ATOM 672 O O . HIS A 1 92 ? -2.094 -9.828 8.305 1 98.56 92 HIS A O 1
ATOM 678 N N . SER A 1 93 ? -2.701 -11.828 7.617 1 98.62 93 SER A N 1
ATOM 679 C CA . SER A 1 93 ? -3.967 -11.367 7.059 1 98.62 93 SER A CA 1
ATOM 680 C C . SER A 1 93 ? -5.023 -12.461 7.105 1 98.62 93 SER A C 1
ATOM 682 O O . SER A 1 93 ? -4.766 -13.555 7.617 1 98.62 93 SER A O 1
ATOM 684 N N . HIS A 1 94 ? -6.148 -12.125 6.594 1 98.25 94 HIS A N 1
ATOM 685 C CA . HIS A 1 94 ? -7.23 -13.102 6.488 1 98.25 94 HIS A CA 1
ATOM 686 C C . HIS A 1 94 ? -7.426 -13.555 5.047 1 98.25 94 HIS A C 1
ATOM 688 O O . HIS A 1 94 ? -8.477 -14.102 4.699 1 98.25 94 HIS A O 1
ATOM 694 N N . ALA A 1 95 ? -6.461 -13.305 4.223 1 98.62 95 ALA A N 1
ATOM 695 C CA . ALA A 1 95 ? -6.547 -13.594 2.795 1 98.62 95 ALA A CA 1
ATOM 696 C C . ALA A 1 95 ? -6.387 -15.086 2.531 1 98.62 95 ALA A C 1
ATOM 698 O O . ALA A 1 95 ? -5.766 -15.805 3.324 1 98.62 95 ALA A O 1
ATOM 699 N N . HIS A 1 96 ? -6.973 -15.484 1.438 1 98.56 96 HIS A N 1
ATOM 700 C CA . HIS A 1 96 ? -6.828 -16.859 0.959 1 98.56 96 HIS A CA 1
ATOM 701 C C . HIS A 1 96 ? -5.617 -17 0.043 1 98.56 96 HIS A C 1
ATOM 703 O O . HIS A 1 96 ? -5.031 -18.078 -0.058 1 98.56 96 HIS A O 1
ATOM 709 N N . VAL A 1 97 ? -5.277 -15.922 -0.671 1 98.75 97 VAL A N 1
ATOM 710 C CA . VAL A 1 97 ? -4.156 -15.891 -1.603 1 98.75 97 VAL A CA 1
ATOM 711 C C . VAL A 1 97 ? -3.354 -14.609 -1.409 1 98.75 97 VAL A C 1
ATOM 713 O O . VAL A 1 97 ? -3.867 -13.625 -0.875 1 98.75 97 VAL A O 1
ATOM 716 N N . ALA A 1 98 ? -2.084 -14.68 -1.828 1 98.94 98 ALA A N 1
ATOM 717 C CA . ALA A 1 98 ? -1.228 -13.5 -1.705 1 98.94 98 ALA A CA 1
ATOM 718 C C . ALA A 1 98 ? -0.247 -13.414 -2.871 1 98.94 98 ALA A C 1
ATOM 720 O O . ALA A 1 98 ? 0.173 -14.438 -3.418 1 98.94 98 ALA A O 1
ATOM 721 N N . LEU A 1 99 ? 0.013 -12.219 -3.266 1 98.75 99 LEU A N 1
ATOM 722 C CA . LEU A 1 99 ? 1.105 -11.992 -4.203 1 98.75 99 LEU A CA 1
ATOM 723 C C . LEU A 1 99 ? 2.143 -11.039 -3.611 1 98.75 99 LEU A C 1
ATOM 725 O O . LEU A 1 99 ? 1.79 -10.094 -2.904 1 98.75 99 LEU A O 1
ATOM 729 N N . ALA A 1 100 ? 3.383 -11.344 -3.85 1 98.94 100 ALA A N 1
ATOM 730 C CA . ALA A 1 100 ? 4.496 -10.555 -3.336 1 98.94 100 ALA A CA 1
ATOM 731 C C . ALA A 1 100 ? 5.457 -10.164 -4.457 1 98.94 100 ALA A C 1
ATOM 733 O O . ALA A 1 100 ? 5.637 -10.914 -5.418 1 98.94 100 ALA A O 1
ATOM 734 N N . VAL A 1 101 ? 6.027 -8.977 -4.309 1 98.94 101 VAL A N 1
ATOM 735 C CA . VAL A 1 101 ? 6.957 -8.484 -5.32 1 98.94 101 VAL A CA 1
ATOM 736 C C . VAL A 1 101 ? 8.102 -7.723 -4.648 1 98.94 101 VAL A C 1
ATOM 738 O O . VAL A 1 101 ? 7.871 -6.934 -3.729 1 98.94 101 VAL A O 1
ATOM 741 N N . THR A 1 102 ? 9.273 -7.992 -4.973 1 98.88 102 THR A N 1
ATOM 742 C CA . THR A 1 102 ? 10.477 -7.258 -4.59 1 98.88 102 THR A CA 1
ATOM 743 C C . THR A 1 102 ? 11.422 -7.113 -5.777 1 98.88 102 THR A C 1
ATOM 745 O O . THR A 1 102 ? 11.508 -8.008 -6.621 1 98.88 102 THR A O 1
ATOM 748 N N . GLY A 1 103 ? 12.109 -5.961 -5.875 1 98.12 103 GLY A N 1
ATOM 749 C CA . GLY A 1 103 ? 12.922 -5.727 -7.055 1 98.12 103 GLY A CA 1
ATOM 750 C C . GLY A 1 103 ? 13.734 -4.445 -6.973 1 98.12 103 GLY A C 1
ATOM 751 O O . GLY A 1 103 ? 13.664 -3.725 -5.977 1 98.12 103 GLY A O 1
ATOM 752 N N . ILE A 1 104 ? 14.547 -4.289 -7.969 1 97.5 104 ILE A N 1
ATOM 753 C CA . ILE A 1 104 ? 15.367 -3.094 -8.133 1 97.5 104 ILE A CA 1
ATOM 754 C C . ILE A 1 104 ? 14.812 -2.242 -9.273 1 97.5 104 ILE A C 1
ATOM 756 O O . ILE A 1 104 ? 15.164 -2.449 -10.438 1 97.5 104 ILE A O 1
ATOM 760 N N . ALA A 1 105 ? 14.086 -1.231 -8.891 1 96.06 105 ALA A N 1
ATOM 761 C CA . ALA A 1 105 ? 13.422 -0.403 -9.898 1 96.06 105 ALA A CA 1
ATOM 762 C C . ALA A 1 105 ? 14.367 0.676 -10.422 1 96.06 105 ALA A C 1
ATOM 764 O O . ALA A 1 105 ? 14.148 1.222 -11.508 1 96.06 105 ALA A O 1
ATOM 765 N N . GLY A 1 106 ? 15.461 0.902 -9.609 1 93.81 106 GLY A N 1
ATOM 766 C CA . GLY A 1 106 ? 16.453 1.842 -10.094 1 93.81 106 GLY A CA 1
ATOM 767 C C . GLY A 1 106 ? 16.125 3.287 -9.773 1 93.81 106 GLY A C 1
ATOM 768 O O . GLY A 1 106 ? 15.164 3.561 -9.047 1 93.81 106 GLY A O 1
ATOM 769 N N . PRO A 1 107 ? 17.031 4.266 -10.289 1 94.44 107 PRO A N 1
ATOM 770 C CA . PRO A 1 107 ? 18.172 4.074 -11.188 1 94.44 107 PRO A CA 1
ATOM 771 C C . PRO A 1 107 ? 19.391 3.475 -10.477 1 94.44 107 PRO A C 1
ATOM 773 O O . PRO A 1 107 ? 20.328 3.018 -11.141 1 94.44 107 PRO A O 1
ATOM 776 N N . ASP A 1 108 ? 19.359 3.49 -9.195 1 91.44 108 ASP A N 1
ATOM 777 C CA . ASP A 1 108 ? 20.484 2.945 -8.43 1 91.44 108 ASP A CA 1
ATOM 778 C C . ASP A 1 108 ? 20.094 1.62 -7.77 1 91.44 108 ASP A C 1
ATOM 780 O O . ASP A 1 108 ? 19.016 1.089 -8.016 1 91.44 108 ASP A O 1
ATOM 784 N N . GLY A 1 109 ? 21.109 0.961 -7.094 1 90.75 109 GLY A N 1
ATOM 785 C CA . GLY A 1 109 ? 20.812 -0.201 -6.27 1 90.75 109 GLY A CA 1
ATOM 786 C C . GLY A 1 109 ? 21.203 -1.512 -6.93 1 90.75 109 GLY A C 1
ATOM 787 O O . GLY A 1 109 ? 21.203 -2.561 -6.281 1 90.75 109 GLY A O 1
ATOM 788 N N . GLY A 1 110 ? 21.484 -1.391 -8.195 1 92.38 110 GLY A N 1
ATOM 789 C CA . GLY A 1 110 ? 21.828 -2.611 -8.906 1 92.38 110 GLY A CA 1
ATOM 790 C C . GLY A 1 110 ? 23.297 -2.994 -8.75 1 92.38 110 GLY A C 1
ATOM 791 O O . GLY A 1 110 ? 24.125 -2.16 -8.375 1 92.38 110 GLY A O 1
ATOM 792 N N . THR A 1 111 ? 23.469 -4.305 -8.805 1 93.25 111 THR A N 1
ATOM 793 C CA . THR A 1 111 ? 24.812 -4.859 -8.922 1 93.25 111 THR A CA 1
ATOM 794 C C . THR A 1 111 ? 24.969 -5.621 -10.234 1 93.25 111 THR A C 1
ATOM 796 O O . THR A 1 111 ? 24.016 -5.77 -10.992 1 93.25 111 THR A O 1
ATOM 799 N N . GLU A 1 112 ? 26.172 -6.039 -10.461 1 92.69 112 GLU A N 1
ATOM 800 C CA . GLU A 1 112 ? 26.391 -6.832 -11.672 1 92.69 112 GLU A CA 1
ATOM 801 C C . GLU A 1 112 ? 25.562 -8.109 -11.648 1 92.69 112 GLU A C 1
ATOM 803 O O . GLU A 1 112 ? 24.969 -8.484 -12.656 1 92.69 112 GLU A O 1
ATOM 808 N N . ALA A 1 113 ? 25.531 -8.758 -10.547 1 92.19 113 ALA A N 1
ATOM 809 C CA . ALA A 1 113 ? 24.812 -10.023 -10.406 1 92.19 113 ALA A CA 1
ATOM 810 C C . ALA A 1 113 ? 23.297 -9.797 -10.344 1 92.19 113 ALA A C 1
ATOM 812 O O . ALA A 1 113 ? 22.516 -10.664 -10.75 1 92.19 113 ALA A O 1
ATOM 813 N N . LYS A 1 114 ? 22.938 -8.719 -9.836 1 95.25 114 LYS A N 1
ATOM 814 C CA . LYS A 1 114 ? 21.531 -8.32 -9.727 1 95.25 114 LYS A CA 1
ATOM 815 C C . LYS A 1 114 ? 21.328 -6.887 -10.203 1 95.25 114 LYS A C 1
ATOM 817 O O . LYS A 1 114 ? 21.109 -5.984 -9.391 1 95.25 114 LYS A O 1
ATOM 822 N N . PRO A 1 115 ? 21.266 -6.723 -11.531 1 96.81 115 PRO A N 1
ATOM 823 C CA . PRO A 1 115 ? 21.203 -5.363 -12.07 1 96.81 115 PRO A CA 1
ATOM 824 C C . PRO A 1 115 ? 19.844 -4.711 -11.859 1 96.81 115 PRO A C 1
ATOM 826 O O . PRO A 1 115 ? 18.875 -5.395 -11.539 1 96.81 115 PRO A O 1
ATOM 829 N N . VAL A 1 116 ? 19.781 -3.391 -12.086 1 97.25 116 VAL A N 1
ATOM 830 C CA . VAL A 1 116 ? 18.516 -2.664 -12.141 1 97.25 116 VAL A CA 1
ATOM 831 C C . VAL A 1 116 ? 17.562 -3.359 -13.109 1 97.25 116 VAL A C 1
ATOM 833 O O . VAL A 1 116 ? 17.969 -3.781 -14.195 1 97.25 116 VAL A O 1
ATOM 836 N N . GLY A 1 117 ? 16.328 -3.502 -12.648 1 98.12 117 GLY A N 1
ATOM 837 C CA . GLY A 1 117 ? 15.344 -4.188 -13.469 1 98.12 117 GLY A CA 1
ATOM 838 C C . GLY A 1 117 ? 15.078 -5.609 -13.008 1 98.12 117 GLY A C 1
ATOM 839 O O . GLY A 1 117 ? 14.148 -6.258 -13.5 1 98.12 117 GLY A O 1
ATOM 840 N N . THR A 1 118 ? 15.883 -6.105 -12.016 1 98.56 118 THR A N 1
ATOM 841 C CA . THR A 1 118 ? 15.641 -7.426 -11.445 1 98.56 118 THR A CA 1
ATOM 842 C C . THR A 1 118 ? 14.453 -7.387 -10.492 1 98.56 118 THR A C 1
ATOM 844 O O . THR A 1 118 ? 14.445 -6.621 -9.523 1 98.56 118 THR A O 1
ATOM 847 N N . VAL A 1 119 ? 13.453 -8.219 -10.805 1 98.81 119 VAL A N 1
ATOM 848 C CA . VAL A 1 119 ? 12.258 -8.258 -9.969 1 98.81 119 VAL A CA 1
ATOM 849 C C . VAL A 1 119 ? 11.867 -9.703 -9.688 1 98.81 119 VAL A C 1
ATOM 851 O O . VAL A 1 119 ? 11.852 -10.539 -10.602 1 98.81 119 VAL A O 1
ATOM 854 N N . CYS A 1 120 ? 11.578 -10 -8.461 1 98.94 120 CYS A N 1
ATOM 855 C CA . CYS A 1 120 ? 11.141 -11.328 -8.031 1 98.94 120 CYS A CA 1
ATOM 856 C C . CYS A 1 120 ? 9.688 -11.297 -7.574 1 98.94 120 CYS A C 1
ATOM 858 O O . CYS A 1 120 ? 9.258 -10.336 -6.926 1 98.94 120 CYS A O 1
ATOM 860 N N . PHE A 1 121 ? 9 -12.375 -7.941 1 98.94 121 PHE A N 1
ATOM 861 C CA . PHE A 1 121 ? 7.586 -12.508 -7.613 1 98.94 121 PHE A CA 1
ATOM 862 C C . PHE A 1 121 ? 7.316 -13.82 -6.891 1 98.94 121 PHE A C 1
ATOM 864 O O . PHE A 1 121 ? 8 -14.82 -7.133 1 98.94 121 PHE A O 1
ATOM 871 N N . ALA A 1 122 ? 6.332 -13.766 -6.039 1 98.94 122 ALA A N 1
ATOM 872 C CA . ALA A 1 122 ? 5.789 -14.992 -5.469 1 98.94 122 ALA A CA 1
ATOM 873 C C . ALA A 1 122 ? 4.27 -14.93 -5.375 1 98.94 122 ALA A C 1
ATOM 875 O O . ALA A 1 122 ? 3.701 -13.859 -5.129 1 98.94 122 ALA A O 1
ATOM 876 N N . PHE A 1 123 ? 3.66 -15.992 -5.598 1 98.81 123 PHE A N 1
ATOM 877 C CA . PHE A 1 123 ? 2.219 -16.203 -5.562 1 98.81 123 PHE A CA 1
ATOM 878 C C . PHE A 1 123 ? 1.871 -17.406 -4.684 1 98.81 123 PHE A C 1
ATOM 880 O O . PHE A 1 123 ? 2.439 -18.484 -4.844 1 98.81 123 PHE A O 1
ATOM 887 N N . ALA A 1 124 ? 0.945 -17.141 -3.752 1 98.69 124 ALA A N 1
ATOM 888 C CA . ALA A 1 124 ? 0.744 -18.203 -2.771 1 98.69 124 ALA A CA 1
ATOM 889 C C . ALA A 1 124 ? -0.737 -18.375 -2.441 1 98.69 124 ALA A C 1
ATOM 891 O O . ALA A 1 124 ? -1.485 -17.391 -2.4 1 98.69 124 ALA A O 1
ATOM 892 N N . GLU A 1 125 ? -1.106 -19.531 -2.199 1 98 125 GLU A N 1
ATOM 893 C CA . GLU A 1 125 ? -2.387 -19.906 -1.607 1 98 125 GLU A CA 1
ATOM 894 C C . GLU A 1 125 ? -2.217 -20.344 -0.156 1 98 125 GLU A C 1
ATOM 896 O O . GLU A 1 125 ? -1.271 -21.062 0.174 1 98 125 GLU A O 1
ATOM 901 N N . ARG A 1 126 ? -3.184 -19.922 0.632 1 97.44 126 ARG A N 1
ATOM 902 C CA . ARG A 1 126 ? -3.143 -20.375 2.021 1 97.44 126 ARG A CA 1
ATOM 903 C C . ARG A 1 126 ? -3.236 -21.891 2.107 1 97.44 126 ARG A C 1
ATOM 905 O O . ARG A 1 126 ? -4.211 -22.484 1.64 1 97.44 126 ARG A O 1
ATOM 912 N N . ASN A 1 127 ? -2.229 -22.5 2.656 1 93.62 127 ASN A N 1
ATOM 913 C CA . ASN A 1 127 ? -2.168 -23.953 2.805 1 93.62 127 ASN A CA 1
ATOM 914 C C . ASN A 1 127 ? -2.188 -24.656 1.449 1 93.62 127 ASN A C 1
ATOM 916 O O . ASN A 1 127 ? -2.777 -25.719 1.311 1 93.62 127 ASN A O 1
ATOM 920 N N . GLY A 1 128 ? -1.678 -24 0.421 1 95 128 GLY A N 1
ATOM 921 C CA . GLY A 1 128 ? -1.701 -24.562 -0.915 1 95 128 GLY A CA 1
ATOM 922 C C . GLY A 1 128 ? -0.454 -24.266 -1.721 1 95 128 GLY A C 1
ATOM 923 O O . GLY A 1 128 ? 0.665 -24.438 -1.236 1 95 128 GLY A O 1
ATOM 924 N N . LEU A 1 129 ? -0.66 -23.812 -2.934 1 95.62 129 LEU A N 1
ATOM 925 C CA . LEU A 1 129 ? 0.423 -23.672 -3.9 1 95.62 129 LEU A CA 1
ATOM 926 C C . LEU A 1 129 ? 1.255 -22.422 -3.594 1 95.62 129 LEU A C 1
ATOM 928 O O . LEU A 1 129 ? 0.718 -21.406 -3.152 1 95.62 129 LEU A O 1
ATOM 932 N N . MET A 1 130 ? 2.533 -22.562 -3.73 1 97.81 130 MET A N 1
ATOM 933 C CA . MET A 1 130 ? 3.498 -21.469 -3.781 1 97.81 130 MET A CA 1
ATOM 934 C C . MET A 1 130 ? 4.312 -21.516 -5.07 1 97.81 130 MET A C 1
ATOM 936 O O . MET A 1 130 ? 4.922 -22.547 -5.387 1 97.81 130 MET A O 1
ATOM 940 N N . GLN A 1 131 ? 4.234 -20.438 -5.832 1 98.25 131 GLN A N 1
ATOM 941 C CA . GLN A 1 131 ? 5.039 -20.281 -7.039 1 98.25 131 GLN A CA 1
ATOM 942 C C . GLN A 1 131 ? 5.832 -18.984 -7.02 1 98.25 131 GLN A C 1
ATOM 944 O O . GLN A 1 131 ? 5.359 -17.969 -6.492 1 98.25 131 GLN A O 1
ATOM 949 N N . SER A 1 132 ? 7.016 -19.062 -7.496 1 98.69 132 SER A N 1
ATOM 950 C CA . SER A 1 132 ? 7.812 -17.844 -7.574 1 98.69 132 SER A CA 1
ATOM 951 C C . SER A 1 132 ? 8.594 -17.766 -8.883 1 98.69 132 SER A C 1
ATOM 953 O O . SER A 1 132 ? 8.812 -18.797 -9.531 1 98.69 132 SER A O 1
ATOM 955 N N . ARG A 1 133 ? 8.898 -16.594 -9.328 1 98.44 133 ARG A N 1
ATOM 956 C CA . ARG A 1 133 ? 9.695 -16.391 -10.531 1 98.44 133 ARG A CA 1
ATOM 957 C C . ARG A 1 133 ? 10.414 -15.039 -10.492 1 98.44 133 ARG A C 1
ATOM 959 O O . ARG A 1 133 ? 10.047 -14.156 -9.711 1 98.44 133 ARG A O 1
ATOM 966 N N . SER A 1 134 ? 11.391 -14.953 -11.281 1 98.31 134 SER A N 1
ATOM 967 C CA . SER A 1 134 ? 12.164 -13.719 -11.422 1 98.31 134 SER A CA 1
ATOM 968 C C . SER A 1 134 ? 12.148 -13.219 -12.859 1 98.31 134 SER A C 1
ATOM 970 O O . SER A 1 134 ? 12.133 -14.008 -13.805 1 98.31 134 SER A O 1
ATOM 972 N N . CYS A 1 135 ? 12.117 -11.914 -12.977 1 98.31 135 CYS A N 1
ATOM 973 C CA . CYS A 1 135 ? 12.18 -11.25 -14.273 1 98.31 135 CYS A CA 1
ATOM 974 C C . CYS A 1 135 ? 13.297 -10.211 -14.297 1 98.31 135 CYS A C 1
ATOM 976 O O . CYS A 1 135 ? 13.664 -9.664 -13.258 1 98.31 135 CYS A O 1
ATOM 978 N N . LEU A 1 136 ? 13.836 -9.961 -15.453 1 97.94 136 LEU A N 1
ATOM 979 C CA . LEU A 1 136 ? 14.758 -8.867 -15.703 1 97.94 136 LEU A CA 1
ATOM 980 C C . LEU A 1 136 ? 14.219 -7.934 -16.781 1 97.94 136 LEU A C 1
ATOM 982 O O . LEU A 1 136 ? 14.07 -8.336 -17.938 1 97.94 136 LEU A O 1
ATOM 986 N N . TYR A 1 137 ? 13.992 -6.602 -16.297 1 96.5 137 TYR A N 1
ATOM 987 C CA . TYR A 1 137 ? 13.445 -5.605 -17.203 1 96.5 137 TYR A CA 1
ATOM 988 C C . TYR A 1 137 ? 14.523 -4.609 -17.641 1 96.5 137 TYR A C 1
ATOM 990 O O . TYR A 1 137 ? 14.844 -3.678 -16.891 1 96.5 137 TYR A O 1
ATOM 998 N N . SER A 1 138 ? 15.469 -4.852 -18.344 1 85.56 138 SER A N 1
ATOM 999 C CA . SER A 1 138 ? 16.531 -3.951 -18.766 1 85.56 138 SER A CA 1
ATOM 1000 C C . SER A 1 138 ? 16.688 -3.939 -20.281 1 85.56 138 SER A C 1
ATOM 1002 O O . SER A 1 138 ? 16.562 -4.98 -20.922 1 85.56 138 SER A O 1
ATOM 1004 N N . PRO A 1 139 ? 16.828 -2.711 -20.469 1 85.88 139 PRO A N 1
ATOM 1005 C CA . PRO A 1 139 ? 16.844 -1.35 -19.938 1 85.88 139 PRO A CA 1
ATOM 1006 C C . PRO A 1 139 ? 15.445 -0.768 -19.75 1 85.88 139 PRO A C 1
ATOM 1008 O O . PRO A 1 139 ? 14.57 -0.969 -20.594 1 85.88 139 PRO A O 1
ATOM 1011 N N . SER A 1 140 ? 15.156 -0.285 -18.562 1 93.5 140 SER A N 1
ATOM 1012 C CA . SER A 1 140 ? 13.859 0.334 -18.328 1 93.5 140 SER A CA 1
ATOM 1013 C C . SER A 1 140 ? 13.953 1.408 -17.25 1 93.5 140 SER A C 1
ATOM 1015 O O . SER A 1 140 ? 14.859 1.376 -16.406 1 93.5 140 SER A O 1
ATOM 1017 N N . SER A 1 141 ? 13.133 2.359 -17.438 1 95.94 141 SER A N 1
ATOM 1018 C CA . SER A 1 141 ? 13.008 3.363 -16.391 1 95.94 141 SER A CA 1
ATOM 1019 C C . SER A 1 141 ? 12.328 2.785 -15.148 1 95.94 141 SER A C 1
ATOM 1021 O O . SER A 1 141 ? 11.672 1.747 -15.219 1 95.94 141 SER A O 1
ATOM 1023 N N . ARG A 1 142 ? 12.523 3.441 -14.016 1 96.56 142 ARG A N 1
ATOM 1024 C CA . ARG A 1 142 ? 11.852 3.062 -12.781 1 96.56 142 ARG A CA 1
ATOM 1025 C C . ARG A 1 142 ? 10.359 2.877 -13 1 96.56 142 ARG A C 1
ATOM 1027 O O . ARG A 1 142 ? 9.781 1.861 -12.594 1 96.56 142 ARG A O 1
ATOM 1034 N N . SER A 1 143 ? 9.734 3.846 -13.648 1 96.31 143 SER A N 1
ATOM 1035 C CA . SER A 1 143 ? 8.297 3.789 -13.906 1 96.31 143 SER A CA 1
ATOM 1036 C C . SER A 1 143 ? 7.938 2.582 -14.766 1 96.31 143 SER A C 1
ATOM 1038 O O . SER A 1 143 ? 6.91 1.938 -14.539 1 96.31 143 SER A O 1
ATOM 1040 N N . GLN A 1 144 ? 8.719 2.312 -15.711 1 97.06 144 GLN A N 1
ATOM 1041 C CA . GLN A 1 144 ? 8.469 1.176 -16.594 1 97.06 144 GLN A CA 1
ATOM 1042 C C . GLN A 1 144 ? 8.633 -0.144 -15.844 1 97.06 144 GLN A C 1
ATOM 1044 O O . GLN A 1 144 ? 7.84 -1.071 -16.031 1 97.06 144 GLN A O 1
ATOM 1049 N N . ILE A 1 145 ? 9.648 -0.262 -15.039 1 98.06 145 ILE A N 1
ATOM 1050 C CA . ILE A 1 145 ? 9.875 -1.471 -14.258 1 98.06 145 ILE A CA 1
ATOM 1051 C C . ILE A 1 145 ? 8.688 -1.711 -13.328 1 98.06 145 ILE A C 1
ATOM 1053 O O . ILE A 1 145 ? 8.188 -2.834 -13.227 1 98.06 145 ILE A O 1
ATOM 1057 N N . ARG A 1 146 ? 8.234 -0.694 -12.672 1 98.19 146 ARG A N 1
ATOM 1058 C CA . ARG A 1 146 ? 7.09 -0.806 -11.773 1 98.19 146 ARG A CA 1
ATOM 1059 C C . ARG A 1 146 ? 5.836 -1.224 -12.539 1 98.19 146 ARG A C 1
ATOM 1061 O O . ARG A 1 146 ? 5.082 -2.082 -12.078 1 98.19 146 ARG A O 1
ATOM 1068 N N . PHE A 1 147 ? 5.617 -0.633 -13.672 1 97.75 147 PHE A N 1
ATOM 1069 C CA . PHE A 1 147 ? 4.469 -0.966 -14.508 1 97.75 147 PHE A CA 1
ATOM 1070 C C . PHE A 1 147 ? 4.52 -2.428 -14.945 1 97.75 147 PHE A C 1
ATOM 1072 O O . PHE A 1 147 ? 3.545 -3.162 -14.781 1 97.75 147 PHE A O 1
ATOM 1079 N N . LEU A 1 148 ? 5.645 -2.822 -15.461 1 98.31 148 LEU A N 1
ATOM 1080 C CA . LEU A 1 148 ? 5.812 -4.195 -15.922 1 98.31 148 LEU A CA 1
ATOM 1081 C C . LEU A 1 148 ? 5.691 -5.18 -14.766 1 98.31 148 LEU A C 1
ATOM 1083 O O . LEU A 1 148 ? 5.195 -6.293 -14.938 1 98.31 148 LEU A O 1
ATOM 1087 N N . SER A 1 149 ? 6.164 -4.777 -13.617 1 98.75 149 SER A N 1
ATOM 1088 C CA . SER A 1 149 ? 6.016 -5.605 -12.422 1 98.75 149 SER A CA 1
ATOM 1089 C C . SER A 1 149 ? 4.547 -5.832 -12.078 1 98.75 149 SER A C 1
ATOM 1091 O O . SER A 1 149 ? 4.156 -6.938 -11.703 1 98.75 149 SER A O 1
ATOM 1093 N N . CYS A 1 150 ? 3.727 -4.816 -12.203 1 98.69 150 CYS A N 1
ATOM 1094 C CA . CYS A 1 150 ? 2.295 -4.965 -11.961 1 98.69 150 CYS A CA 1
ATOM 1095 C C . CYS A 1 150 ? 1.674 -5.949 -12.945 1 98.69 150 CYS A C 1
ATOM 1097 O O . CYS A 1 150 ? 0.869 -6.797 -12.555 1 98.69 150 CYS A O 1
ATOM 1099 N N . VAL A 1 151 ? 2.062 -5.812 -14.18 1 98.56 151 VAL A N 1
ATOM 1100 C CA . VAL A 1 151 ? 1.551 -6.699 -15.227 1 98.56 151 VAL A CA 1
ATOM 1101 C C . VAL A 1 151 ? 1.881 -8.148 -14.883 1 98.56 151 VAL A C 1
ATOM 1103 O O . VAL A 1 151 ? 0.998 -9.008 -14.883 1 98.56 151 VAL A O 1
ATOM 1106 N N . GLU A 1 152 ? 3.117 -8.383 -14.523 1 98.62 152 GLU A N 1
ATOM 1107 C CA . GLU A 1 152 ? 3.561 -9.742 -14.211 1 98.62 152 GLU A CA 1
ATOM 1108 C C . GLU A 1 152 ? 2.885 -10.266 -12.953 1 98.62 152 GLU A C 1
ATOM 1110 O O . GLU A 1 152 ? 2.539 -11.445 -12.867 1 98.62 152 GLU A O 1
ATOM 1115 N N . ALA A 1 153 ? 2.773 -9.438 -12 1 98.81 153 ALA A N 1
ATOM 1116 C CA . ALA A 1 153 ? 2.123 -9.828 -10.75 1 98.81 153 ALA A CA 1
ATOM 1117 C C . ALA A 1 153 ? 0.694 -10.305 -11 1 98.81 153 ALA A C 1
ATOM 1119 O O . ALA A 1 153 ? 0.274 -11.336 -10.477 1 98.81 153 ALA A O 1
ATOM 1120 N N . LEU A 1 154 ? -0.052 -9.555 -11.797 1 98.62 154 LEU A N 1
ATOM 1121 C CA . LEU A 1 154 ? -1.436 -9.906 -12.094 1 98.62 154 LEU A CA 1
ATOM 1122 C C . LEU A 1 154 ? -1.505 -11.188 -12.922 1 98.62 154 LEU A C 1
ATOM 1124 O O . LEU A 1 154 ? -2.307 -12.078 -12.625 1 98.62 154 LEU A O 1
ATOM 1128 N N . HIS A 1 155 ? -0.624 -11.266 -13.898 1 98.31 155 HIS A N 1
ATOM 1129 C CA . HIS A 1 155 ? -0.562 -12.469 -14.727 1 98.31 155 HIS A CA 1
ATOM 1130 C C . HIS A 1 155 ? -0.257 -13.703 -13.883 1 98.31 155 HIS A C 1
ATOM 1132 O O . HIS A 1 155 ? -0.898 -14.742 -14.047 1 98.31 155 HIS A O 1
ATOM 1138 N N . GLY A 1 156 ? 0.725 -13.602 -13.07 1 98.31 156 GLY A N 1
ATOM 1139 C CA . GLY A 1 156 ? 1.133 -14.727 -12.242 1 98.31 156 GLY A CA 1
ATOM 1140 C C . GLY A 1 156 ? 0.044 -15.203 -11.297 1 98.31 156 GLY A C 1
ATOM 1141 O O . GLY A 1 156 ? -0.141 -16.406 -11.109 1 98.31 156 GLY A O 1
ATOM 1142 N N . MET A 1 157 ? -0.658 -14.273 -10.695 1 98.62 157 MET A N 1
ATOM 1143 C CA . MET A 1 157 ? -1.725 -14.648 -9.773 1 98.62 157 MET A CA 1
ATOM 1144 C C . MET A 1 157 ? -2.873 -15.328 -10.516 1 98.62 157 MET A C 1
ATOM 1146 O O . MET A 1 157 ? -3.438 -16.312 -10.023 1 98.62 157 MET A O 1
ATOM 1150 N N . ILE A 1 158 ? -3.248 -14.797 -11.68 1 98.31 158 ILE A N 1
ATOM 1151 C CA . ILE A 1 158 ? -4.281 -15.398 -12.508 1 98.31 158 ILE A CA 1
ATOM 1152 C C . ILE A 1 158 ? -3.898 -16.844 -12.852 1 98.31 158 ILE A C 1
ATOM 1154 O O . ILE A 1 158 ? -4.727 -17.75 -12.75 1 98.31 158 ILE A O 1
ATOM 1158 N N . PHE A 1 159 ? -2.615 -16.984 -13.211 1 97.5 159 PHE A N 1
ATOM 1159 C CA . PHE A 1 159 ? -2.127 -18.312 -13.562 1 97.5 159 PHE A CA 1
ATOM 1160 C C . PHE A 1 159 ? -2.254 -19.266 -12.383 1 97.5 159 PHE A C 1
ATOM 1162 O O . PHE A 1 159 ? -2.734 -20.391 -12.531 1 97.5 159 PHE A O 1
ATOM 1169 N N . LEU A 1 160 ? -1.848 -18.828 -11.234 1 96.94 160 LEU A N 1
ATOM 1170 C CA . LEU A 1 160 ? -1.937 -19.656 -10.039 1 96.94 160 LEU A CA 1
ATOM 1171 C C . LEU A 1 160 ? -3.379 -20.078 -9.773 1 96.94 160 LEU A C 1
ATOM 1173 O O . LEU A 1 160 ? -3.652 -21.25 -9.492 1 96.94 160 LEU A O 1
ATOM 1177 N N . LEU A 1 161 ? -4.32 -19.172 -9.859 1 96.38 161 LEU A N 1
ATOM 1178 C CA . LEU A 1 161 ? -5.715 -19.406 -9.508 1 96.38 161 LEU A CA 1
ATOM 1179 C C . LEU A 1 161 ? -6.375 -20.344 -10.508 1 96.38 161 LEU A C 1
ATOM 1181 O O . LEU A 1 161 ? -7.309 -21.078 -10.164 1 96.38 161 LEU A O 1
ATOM 1185 N N . ASN A 1 162 ? -5.867 -20.281 -11.719 1 94.81 162 ASN A N 1
ATOM 1186 C CA . ASN A 1 162 ? -6.414 -21.172 -12.75 1 94.81 162 ASN A CA 1
ATOM 1187 C C . ASN A 1 162 ? -5.867 -22.578 -12.617 1 94.81 162 ASN A C 1
ATOM 1189 O O . ASN A 1 162 ? -6.465 -23.531 -13.117 1 94.81 162 ASN A O 1
ATOM 1193 N N . GLN A 1 163 ? -4.766 -22.734 -12.031 1 88.81 163 GLN A N 1
ATOM 1194 C CA . GLN A 1 163 ? -4.203 -24.062 -11.773 1 88.81 163 GLN A CA 1
ATOM 1195 C C . GLN A 1 163 ? -4.836 -24.688 -10.539 1 88.81 163 GLN A C 1
ATOM 1197 O O . GLN A 1 163 ? -5.137 -25.891 -10.531 1 88.81 163 GLN A O 1
ATOM 1202 N N . ALA A 1 164 ? -4.953 -23.906 -9.555 1 73.75 164 ALA A N 1
ATOM 1203 C CA . ALA A 1 164 ? -5.422 -24.391 -8.258 1 73.75 164 ALA A CA 1
ATOM 1204 C C . ALA A 1 164 ? -6.918 -24.688 -8.297 1 73.75 164 ALA A C 1
ATOM 1206 O O . ALA A 1 164 ? -7.406 -25.547 -7.555 1 73.75 164 ALA A O 1
ATOM 1207 N N . TYR A 1 165 ? -7.445 -23.797 -9.117 1 68.69 165 TYR A N 1
ATOM 1208 C CA . TYR A 1 165 ? -8.891 -23.969 -9.203 1 68.69 165 TYR A CA 1
ATOM 1209 C C . TYR A 1 165 ? -9.328 -24.156 -10.648 1 68.69 165 TYR A C 1
ATOM 1211 O O . TYR A 1 165 ? -9.805 -23.219 -11.289 1 68.69 165 TYR A O 1
ATOM 1219 N N . PRO A 1 166 ? -9.102 -25.469 -11.117 1 63.5 166 PRO A N 1
ATOM 1220 C CA . PRO A 1 166 ? -9.414 -25.672 -12.531 1 63.5 166 PRO A CA 1
ATOM 1221 C C . PRO A 1 166 ? -10.891 -25.438 -12.852 1 63.5 166 PRO A C 1
ATOM 1223 O O . PRO A 1 166 ? -11.75 -25.625 -11.992 1 63.5 166 PRO A O 1
ATOM 1226 N N . MET B 1 1 ? 3.471 11.047 -14.82 1 74 1 MET B N 1
ATOM 1227 C CA . MET B 1 1 ? 2.822 11.492 -13.594 1 74 1 MET B CA 1
ATOM 1228 C C . MET B 1 1 ? 1.906 12.68 -13.852 1 74 1 MET B C 1
ATOM 1230 O O . MET B 1 1 ? 2.184 13.5 -14.734 1 74 1 MET B O 1
ATOM 1234 N N . ASN B 1 2 ? 0.858 12.711 -13.117 1 85.88 2 ASN B N 1
ATOM 1235 C CA . ASN B 1 2 ? -0.18 13.727 -13.258 1 85.88 2 ASN B CA 1
ATOM 1236 C C . ASN B 1 2 ? 0.339 15.109 -12.883 1 85.88 2 ASN B C 1
ATOM 1238 O O . ASN B 1 2 ? 1.107 15.258 -11.93 1 85.88 2 ASN B O 1
ATOM 1242 N N . GLU B 1 3 ? -0.014 16.156 -13.672 1 91.75 3 GLU B N 1
ATOM 1243 C CA . GLU B 1 3 ? 0.513 17.5 -13.547 1 91.75 3 GLU B CA 1
ATOM 1244 C C . GLU B 1 3 ? 0.147 18.125 -12.203 1 91.75 3 GLU B C 1
ATOM 1246 O O . GLU B 1 3 ? 0.813 19.047 -11.734 1 91.75 3 GLU B O 1
ATOM 1251 N N . VAL B 1 4 ? -0.888 17.703 -11.625 1 94.44 4 VAL B N 1
ATOM 1252 C CA . VAL B 1 4 ? -1.327 18.219 -10.336 1 94.44 4 VAL B CA 1
ATOM 1253 C C . VAL B 1 4 ? -0.527 17.578 -9.211 1 94.44 4 VAL B C 1
ATOM 1255 O O . VAL B 1 4 ? -0.087 18.25 -8.273 1 94.44 4 VAL B O 1
ATOM 1258 N N . ILE B 1 5 ? -0.261 16.312 -9.328 1 97.12 5 ILE B N 1
ATOM 1259 C CA . ILE B 1 5 ? 0.341 15.508 -8.273 1 97.12 5 ILE B CA 1
ATOM 1260 C C . ILE B 1 5 ? 1.854 15.719 -8.258 1 97.12 5 ILE B C 1
ATOM 1262 O O . ILE B 1 5 ? 2.469 15.781 -7.191 1 97.12 5 ILE B O 1
ATOM 1266 N N . GLU B 1 6 ? 2.408 15.875 -9.422 1 96.38 6 GLU B N 1
ATOM 1267 C CA . GLU B 1 6 ? 3.859 15.875 -9.57 1 96.38 6 GLU B CA 1
ATOM 1268 C C . GLU B 1 6 ? 4.5 17 -8.75 1 96.38 6 GLU B C 1
ATOM 1270 O O . GLU B 1 6 ? 5.453 16.75 -8.008 1 96.38 6 GLU B O 1
ATOM 1275 N N . PRO B 1 7 ? 4.012 18.25 -8.891 1 97.5 7 PRO B N 1
ATOM 1276 C CA . PRO B 1 7 ? 4.629 19.312 -8.094 1 97.5 7 PRO B CA 1
ATOM 1277 C C . PRO B 1 7 ? 4.465 19.094 -6.59 1 97.5 7 PRO B C 1
ATOM 1279 O O . PRO B 1 7 ? 5.352 19.453 -5.809 1 97.5 7 PRO B O 1
ATOM 1282 N N . LEU B 1 8 ? 3.322 18.562 -6.141 1 98.19 8 LEU B N 1
ATOM 1283 C CA . LEU B 1 8 ? 3.086 18.297 -4.73 1 98.19 8 LEU B CA 1
ATOM 1284 C C . LEU B 1 8 ? 4.031 17.219 -4.219 1 98.19 8 LEU B C 1
ATOM 1286 O O . LEU B 1 8 ? 4.582 17.328 -3.121 1 98.19 8 LEU B O 1
ATOM 1290 N N . LEU B 1 9 ? 4.172 16.234 -5.008 1 97.94 9 LEU B N 1
ATOM 1291 C CA . LEU B 1 9 ? 5.055 15.125 -4.656 1 97.94 9 LEU B CA 1
ATOM 1292 C C . LEU B 1 9 ? 6.496 15.602 -4.52 1 97.94 9 LEU B C 1
ATOM 1294 O O . LEU B 1 9 ? 7.188 15.242 -3.562 1 97.94 9 LEU B O 1
ATOM 1298 N N . LYS B 1 10 ? 6.957 16.344 -5.465 1 97.38 10 LYS B N 1
ATOM 1299 C CA . LYS B 1 10 ? 8.312 16.891 -5.426 1 97.38 10 LYS B CA 1
ATOM 1300 C C . LYS B 1 10 ? 8.508 17.781 -4.199 1 97.38 10 LYS B C 1
ATOM 1302 O O . LYS B 1 10 ? 9.547 17.719 -3.543 1 97.38 10 LYS B O 1
ATOM 1307 N N . SER B 1 11 ? 7.527 18.594 -3.975 1 97.88 11 SER B N 1
ATOM 1308 C CA . SER B 1 11 ? 7.602 19.469 -2.807 1 97.88 11 SER B CA 1
ATOM 1309 C C . SER B 1 11 ? 7.711 18.656 -1.519 1 97.88 11 SER B C 1
ATOM 1311 O O . SER B 1 11 ? 8.578 18.938 -0.681 1 97.88 11 SER B O 1
ATOM 1313 N N . LEU B 1 12 ? 6.844 17.688 -1.362 1 98.38 12 LEU B N 1
ATOM 1314 C CA . LEU B 1 12 ? 6.832 16.875 -0.146 1 98.38 12 LEU B CA 1
ATOM 1315 C C . LEU B 1 12 ? 8.141 16.125 0.018 1 98.38 12 LEU B C 1
ATOM 1317 O O . LEU B 1 12 ? 8.742 16.125 1.09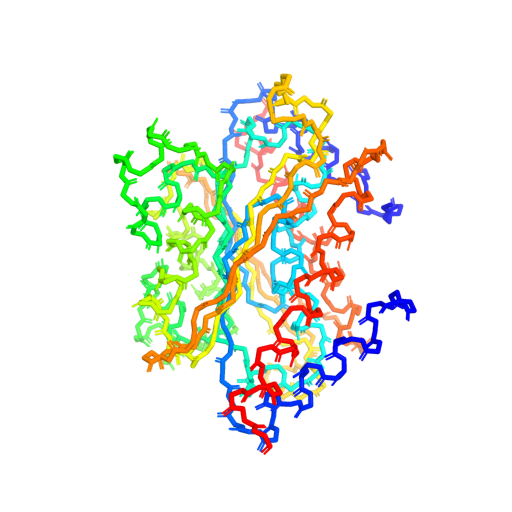8 1 98.38 12 LEU B O 1
ATOM 1321 N N . THR B 1 13 ? 8.586 15.477 -1.037 1 97.62 13 THR B N 1
ATOM 1322 C CA . THR B 1 13 ? 9.758 14.617 -0.922 1 97.62 13 THR B CA 1
ATOM 1323 C C . THR B 1 13 ? 11.023 15.453 -0.738 1 97.62 13 THR B C 1
ATOM 1325 O O . THR B 1 13 ? 11.969 15.016 -0.077 1 97.62 13 THR B O 1
ATOM 1328 N N . THR B 1 14 ? 11.055 16.656 -1.312 1 96.62 14 THR B N 1
ATOM 1329 C CA . THR B 1 14 ? 12.148 17.578 -1.046 1 96.62 14 THR B CA 1
ATOM 1330 C C . THR B 1 14 ? 12.188 17.969 0.432 1 96.62 14 THR B C 1
ATOM 1332 O O . THR B 1 14 ? 13.258 17.969 1.044 1 96.62 14 THR B O 1
ATOM 1335 N N . LEU B 1 15 ? 11.047 18.266 0.986 1 97.12 15 LEU B N 1
ATOM 1336 C CA . LEU B 1 15 ? 10.961 18.594 2.404 1 97.12 15 LEU B CA 1
ATOM 1337 C C . LEU B 1 15 ? 11.453 17.438 3.266 1 97.12 15 LEU B C 1
ATOM 1339 O O . LEU B 1 15 ? 12.211 17.641 4.215 1 97.12 15 LEU B O 1
ATOM 1343 N N . LEU B 1 16 ? 10.969 16.234 2.957 1 97.94 16 LEU B N 1
ATOM 1344 C CA . LEU B 1 16 ? 11.367 15.055 3.713 1 97.94 16 LEU B CA 1
ATOM 1345 C C . LEU B 1 16 ? 12.883 14.852 3.646 1 97.94 16 LEU B C 1
ATOM 1347 O O . LEU B 1 16 ? 13.516 14.547 4.66 1 97.94 16 LEU B O 1
ATOM 1351 N N . HIS B 1 17 ? 13.375 14.992 2.439 1 96.06 17 HIS B N 1
ATOM 1352 C CA . HIS B 1 17 ? 14.812 14.82 2.236 1 96.06 17 HIS B CA 1
ATOM 1353 C C . HIS B 1 17 ? 15.609 15.867 3.004 1 96.06 17 HIS B C 1
ATOM 1355 O O . HIS B 1 17 ? 16.562 15.531 3.717 1 96.06 17 HIS B O 1
ATOM 1361 N N . GLU B 1 18 ? 15.258 17.109 2.887 1 95.38 18 GLU B N 1
ATOM 1362 C CA . GLU B 1 18 ? 15.984 18.219 3.496 1 95.38 18 GLU B CA 1
ATOM 1363 C C . GLU B 1 18 ? 15.938 18.141 5.02 1 95.38 18 GLU B C 1
ATOM 1365 O O . GLU B 1 18 ? 16.922 18.484 5.695 1 95.38 18 GLU B O 1
ATOM 1370 N N . LYS B 1 19 ? 14.859 17.703 5.492 1 96.38 19 LYS B N 1
ATOM 1371 C CA . LYS B 1 19 ? 14.688 17.656 6.941 1 96.38 19 LYS B CA 1
ATOM 1372 C C . LYS B 1 19 ? 15.078 16.297 7.496 1 96.38 19 LYS B C 1
ATOM 1374 O O . LYS B 1 19 ? 15.008 16.062 8.703 1 96.38 19 LYS B O 1
ATOM 1379 N N . LYS B 1 20 ? 15.445 15.328 6.59 1 97.12 20 LYS B N 1
ATOM 1380 C CA . LYS B 1 20 ? 15.867 13.969 6.938 1 97.12 20 LYS B CA 1
ATOM 1381 C C . LYS B 1 20 ? 14.766 13.227 7.688 1 97.12 20 LYS B C 1
ATOM 1383 O O . LYS B 1 20 ? 15.023 12.625 8.734 1 97.12 20 LYS B O 1
ATOM 1388 N N . LEU B 1 21 ? 13.594 13.414 7.16 1 97.88 21 LEU B N 1
ATOM 1389 C CA . LEU B 1 21 ? 12.43 12.766 7.758 1 97.88 21 LEU B CA 1
ATOM 1390 C C . LEU B 1 21 ? 12.031 11.531 6.965 1 97.88 21 LEU B C 1
ATOM 1392 O O . LEU B 1 21 ? 12.133 11.516 5.734 1 97.88 21 LEU B O 1
ATOM 1396 N N . ILE B 1 22 ? 11.578 10.547 7.711 1 98.56 22 ILE B N 1
ATOM 1397 C CA . ILE B 1 22 ? 11.039 9.32 7.133 1 98.56 22 ILE B CA 1
ATOM 1398 C C . ILE B 1 22 ? 9.523 9.297 7.309 1 98.56 22 ILE B C 1
ATOM 1400 O O . ILE B 1 22 ? 9.008 9.625 8.383 1 98.56 22 ILE B O 1
ATOM 1404 N N . ILE B 1 23 ? 8.844 8.898 6.227 1 98.81 23 ILE B N 1
ATOM 1405 C CA . ILE B 1 23 ? 7.383 8.953 6.262 1 98.81 23 ILE B CA 1
ATOM 1406 C C . ILE B 1 23 ? 6.812 7.539 6.148 1 98.81 23 ILE B C 1
ATOM 1408 O O . ILE B 1 23 ? 7.41 6.668 5.512 1 98.81 23 ILE B O 1
ATOM 1412 N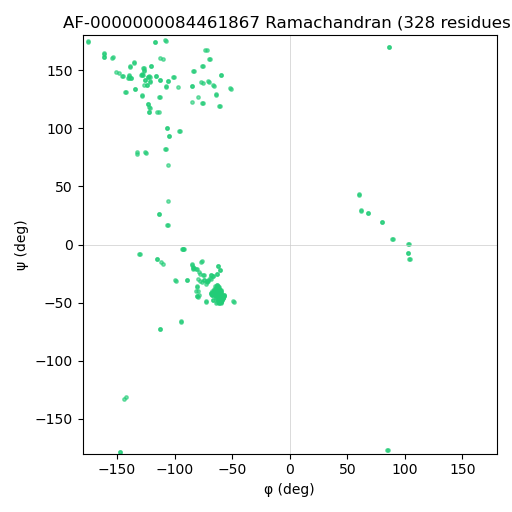 N . ALA B 1 24 ? 5.707 7.289 6.836 1 98.94 24 ALA B N 1
ATOM 1413 C CA . ALA B 1 24 ? 4.859 6.113 6.656 1 98.94 24 ALA B CA 1
ATOM 1414 C C . ALA B 1 24 ? 3.439 6.516 6.266 1 98.94 24 ALA B C 1
ATOM 1416 O O . ALA B 1 24 ? 3.004 7.633 6.555 1 98.94 24 ALA B O 1
ATOM 1417 N N . THR B 1 25 ? 2.75 5.645 5.574 1 98.94 25 THR B N 1
ATOM 1418 C CA . THR B 1 25 ? 1.375 5.926 5.172 1 98.94 25 THR B CA 1
ATOM 1419 C C . THR B 1 25 ? 0.43 4.844 5.688 1 98.94 25 THR B C 1
ATOM 1421 O O . THR B 1 25 ? 0.817 3.68 5.809 1 98.94 25 THR B O 1
ATOM 1424 N N . ALA B 1 26 ? -0.752 5.238 6.055 1 98.94 26 ALA B N 1
ATOM 1425 C CA . ALA B 1 26 ? -1.876 4.352 6.344 1 98.94 26 ALA B CA 1
ATOM 1426 C C . ALA B 1 26 ? -3.07 4.672 5.449 1 98.94 26 ALA B C 1
ATOM 1428 O O . ALA B 1 26 ? -3.664 5.75 5.559 1 98.94 26 ALA B O 1
ATOM 1429 N N . GLU B 1 27 ? -3.393 3.727 4.594 1 98.94 27 GLU B N 1
ATOM 1430 C CA . GLU B 1 27 ? -4.371 4.008 3.551 1 98.94 27 GLU B CA 1
ATOM 1431 C C . GLU B 1 27 ? -5.531 3.021 3.602 1 98.94 27 GLU B C 1
ATOM 1433 O O . GLU B 1 27 ? -5.328 1.824 3.818 1 98.94 27 GLU B O 1
ATOM 1438 N N . SER B 1 28 ? -6.75 3.539 3.443 1 98.56 28 SER B N 1
ATOM 1439 C CA . SER B 1 28 ? -7.914 2.691 3.213 1 98.56 28 SER B CA 1
ATOM 1440 C C . SER B 1 28 ? -8.469 2.887 1.808 1 98.56 28 SER B C 1
ATOM 1442 O O . SER B 1 28 ? -7.973 2.295 0.848 1 98.56 28 SER B O 1
ATOM 1444 N N . CYS B 1 29 ? -9.133 3.998 1.479 1 97.75 29 CYS B N 1
ATOM 1445 C CA . CYS B 1 29 ? -9.867 4.184 0.229 1 97.75 29 CYS B CA 1
ATOM 1446 C C . CYS B 1 29 ? -8.906 4.41 -0.933 1 97.75 29 CYS B C 1
ATOM 1448 O O . CYS B 1 29 ? -9.242 4.133 -2.086 1 97.75 29 CYS B O 1
ATOM 1450 N N . THR B 1 30 ? -7.695 4.93 -0.65 1 98.44 30 THR B N 1
ATOM 1451 C CA . THR B 1 30 ? -6.723 5.145 -1.715 1 98.44 30 THR B CA 1
ATOM 1452 C C . THR B 1 30 ? -5.996 3.846 -2.053 1 98.44 30 THR B C 1
ATOM 1454 O O . THR B 1 30 ? -5.359 3.738 -3.102 1 98.44 30 THR B O 1
ATOM 1457 N N . GLY B 1 31 ? -5.973 2.879 -1.149 1 98.5 31 GLY B N 1
ATOM 1458 C CA . GLY B 1 31 ? -5.562 1.511 -1.426 1 98.5 31 GLY B CA 1
ATOM 1459 C C . GLY B 1 31 ? -4.082 1.382 -1.737 1 98.5 31 GLY B C 1
ATOM 1460 O O . GLY B 1 31 ? -3.686 0.544 -2.551 1 98.5 31 GLY B O 1
ATOM 1461 N N . GLY B 1 32 ? -3.268 2.262 -1.226 1 98.75 32 GLY B N 1
ATOM 1462 C CA . GLY B 1 32 ? -1.835 2.186 -1.461 1 98.75 32 GLY B CA 1
ATOM 1463 C C . GLY B 1 32 ? -1.346 3.188 -2.49 1 98.75 32 GLY B C 1
ATOM 1464 O O . GLY B 1 32 ? -0.144 3.283 -2.748 1 98.75 32 GLY B O 1
ATOM 1465 N N . LEU B 1 33 ? -2.227 3.984 -3.027 1 98.56 33 LEU B N 1
ATOM 1466 C CA . LEU B 1 33 ? -1.901 4.926 -4.094 1 98.56 33 LEU B CA 1
ATOM 1467 C C . LEU B 1 33 ? -0.918 5.984 -3.605 1 98.56 33 LEU B C 1
ATOM 1469 O O . LEU B 1 33 ? -0.005 6.375 -4.336 1 98.56 33 LEU B O 1
ATOM 1473 N N . ILE B 1 34 ? -1.071 6.449 -2.408 1 98.81 34 ILE B N 1
ATOM 1474 C CA . ILE B 1 34 ? -0.199 7.484 -1.864 1 98.81 34 ILE B CA 1
ATOM 1475 C C . ILE B 1 34 ? 1.214 6.93 -1.692 1 98.81 34 ILE B C 1
ATOM 1477 O O . ILE B 1 34 ? 2.189 7.559 -2.109 1 98.81 34 ILE B O 1
ATOM 1481 N N . ALA B 1 35 ? 1.301 5.754 -1.088 1 98.81 35 ALA B N 1
ATOM 1482 C CA . ALA B 1 35 ? 2.598 5.098 -0.944 1 98.81 35 ALA B CA 1
ATOM 1483 C C . ALA B 1 35 ? 3.266 4.898 -2.303 1 98.81 35 ALA B C 1
ATOM 1485 O O . ALA B 1 35 ? 4.469 5.117 -2.449 1 98.81 35 ALA B O 1
ATOM 1486 N N . SER B 1 36 ? 2.471 4.469 -3.271 1 98.56 36 SER B N 1
ATOM 1487 C CA . SER B 1 36 ? 2.994 4.227 -4.609 1 98.56 36 SER B CA 1
ATOM 1488 C C . SER B 1 36 ? 3.531 5.512 -5.234 1 98.56 36 SER B C 1
ATOM 1490 O O . SER B 1 36 ? 4.547 5.492 -5.934 1 98.56 36 SER B O 1
ATOM 1492 N N . LEU B 1 37 ? 2.848 6.598 -5.035 1 98.25 37 LEU B N 1
ATOM 1493 C CA . LEU B 1 37 ? 3.275 7.891 -5.559 1 98.25 37 LEU B CA 1
ATOM 1494 C C . LEU B 1 37 ? 4.586 8.328 -4.914 1 98.25 37 LEU B C 1
ATOM 1496 O O . LEU B 1 37 ? 5.496 8.797 -5.605 1 98.25 37 LEU B O 1
ATOM 1500 N N . LEU B 1 38 ? 4.684 8.156 -3.611 1 98.19 38 LEU B N 1
ATOM 1501 C CA . LEU B 1 38 ? 5.891 8.555 -2.893 1 98.19 38 LEU B CA 1
ATOM 1502 C C . LEU B 1 38 ? 7.094 7.754 -3.379 1 98.19 38 LEU B C 1
ATOM 1504 O O . LEU B 1 38 ? 8.195 8.297 -3.508 1 98.19 38 LEU B O 1
ATOM 1508 N N . THR B 1 39 ? 6.875 6.5 -3.711 1 97.38 39 THR B N 1
ATOM 1509 C CA . THR B 1 39 ? 7.98 5.613 -4.059 1 97.38 39 THR B CA 1
ATOM 1510 C C . THR B 1 39 ? 8.234 5.621 -5.562 1 97.38 39 THR B C 1
ATOM 1512 O O . THR B 1 39 ? 9.125 4.934 -6.055 1 97.38 39 THR B O 1
ATOM 1515 N N . GLU B 1 40 ? 7.406 6.324 -6.262 1 95.81 40 GLU B N 1
ATOM 1516 C CA . GLU B 1 40 ? 7.637 6.484 -7.695 1 95.81 40 GLU B CA 1
ATOM 1517 C C . GLU B 1 40 ? 8.898 7.297 -7.961 1 95.81 40 GLU B C 1
ATOM 1519 O O . GLU B 1 40 ? 9.531 7.145 -9.008 1 95.81 40 GLU B O 1
ATOM 1524 N N . LEU B 1 41 ? 9.273 8.125 -7.094 1 95.12 41 LEU B N 1
ATOM 1525 C CA . LEU B 1 41 ? 10.445 8.977 -7.258 1 95.12 41 LEU B CA 1
ATOM 1526 C C . LEU B 1 41 ? 11.711 8.25 -6.828 1 95.12 41 LEU B C 1
ATOM 1528 O O . LEU B 1 41 ? 11.727 7.574 -5.793 1 95.12 41 LEU B O 1
ATOM 1532 N N . PRO B 1 42 ? 12.719 8.406 -7.637 1 92.81 42 PRO B N 1
ATOM 1533 C CA . PRO B 1 42 ? 13.992 7.812 -7.23 1 92.81 42 PRO B CA 1
ATOM 1534 C C . PRO B 1 42 ? 14.508 8.359 -5.898 1 92.81 42 PRO B C 1
ATOM 1536 O O . PRO B 1 42 ? 14.344 9.547 -5.613 1 92.81 42 PRO B O 1
ATOM 1539 N N . GLY B 1 43 ? 15.172 7.488 -5.133 1 92 43 GLY B N 1
ATOM 1540 C CA . GLY B 1 43 ? 15.719 7.91 -3.854 1 92 43 GLY B CA 1
ATOM 1541 C C . GLY B 1 43 ? 14.742 7.746 -2.705 1 92 43 GLY B C 1
ATOM 1542 O O . GLY B 1 43 ? 15.062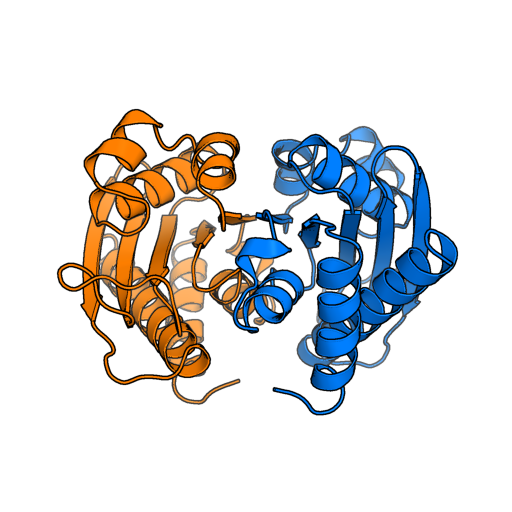 8.078 -1.56 1 92 43 GLY B O 1
ATOM 1543 N N . SER B 1 44 ? 13.625 7.184 -2.967 1 95.19 44 SER B N 1
ATOM 1544 C CA . SER B 1 44 ? 12.547 7.078 -1.988 1 95.19 44 SER B CA 1
ATOM 1545 C C . SER B 1 44 ? 12.992 6.289 -0.761 1 95.19 44 SER B C 1
ATOM 1547 O O . SER B 1 44 ? 12.453 6.473 0.331 1 95.19 44 SER B O 1
ATOM 1549 N N . SER B 1 45 ? 14.016 5.457 -0.877 1 94.06 45 SER B N 1
ATOM 1550 C CA . SER B 1 45 ? 14.508 4.68 0.255 1 94.06 45 SER B CA 1
ATOM 1551 C C . SER B 1 45 ? 15.031 5.59 1.363 1 94.06 45 SER B C 1
ATOM 1553 O O . SER B 1 45 ? 15.172 5.16 2.512 1 94.06 45 SER B O 1
ATOM 1555 N N . SER B 1 46 ? 15.312 6.801 1.033 1 94.81 46 SER B N 1
ATOM 1556 C CA . SER B 1 46 ? 15.844 7.734 2.016 1 94.81 46 SER B CA 1
ATOM 1557 C C . SER B 1 46 ? 14.734 8.375 2.84 1 94.81 46 SER B C 1
ATOM 1559 O O . SER B 1 46 ? 14.977 8.883 3.936 1 94.81 46 SER B O 1
ATOM 1561 N N . TRP B 1 47 ? 13.484 8.336 2.273 1 97.38 47 TRP B N 1
ATOM 1562 C CA . TRP B 1 47 ? 12.477 9.078 3.012 1 97.38 47 TRP B CA 1
ATOM 1563 C C . TRP B 1 47 ? 11.234 8.227 3.246 1 97.38 47 TRP B C 1
ATOM 1565 O O . TRP B 1 47 ? 10.312 8.633 3.961 1 97.38 47 TRP B O 1
ATOM 1575 N N . PHE B 1 48 ? 11.133 7.074 2.668 1 98.5 48 PHE B N 1
ATOM 1576 C CA . PHE B 1 48 ? 9.938 6.25 2.82 1 98.5 48 PHE B CA 1
ATOM 1577 C C . PHE B 1 48 ? 10.258 4.977 3.594 1 98.5 48 PHE B C 1
ATOM 1579 O O . PHE B 1 48 ? 11.164 4.227 3.219 1 98.5 48 PHE B O 1
ATOM 1586 N N . ASP B 1 49 ? 9.547 4.688 4.633 1 98 49 ASP B N 1
ATOM 1587 C CA . ASP B 1 49 ? 9.773 3.49 5.438 1 98 49 ASP B CA 1
ATOM 1588 C C . ASP B 1 49 ? 8.867 2.348 4.988 1 98 49 ASP B C 1
ATOM 1590 O O . ASP B 1 49 ? 9.328 1.376 4.391 1 98 49 ASP B O 1
ATOM 1594 N N . ARG B 1 50 ? 7.539 2.564 5.207 1 98.81 50 ARG B N 1
ATOM 1595 C CA . ARG B 1 50 ? 6.578 1.522 4.867 1 98.81 50 ARG B CA 1
ATOM 1596 C C . ARG B 1 50 ? 5.168 2.096 4.742 1 98.81 50 ARG B C 1
ATOM 1598 O O . ARG B 1 50 ? 4.93 3.25 5.102 1 98.81 50 ARG B O 1
ATOM 1605 N N . GLY B 1 51 ? 4.312 1.381 4.164 1 98.81 51 GLY B N 1
ATOM 1606 C CA . GLY B 1 51 ? 2.902 1.71 4.043 1 98.81 51 GLY B CA 1
ATOM 1607 C C . GLY B 1 51 ? 1.987 0.585 4.488 1 98.81 51 GLY B C 1
ATOM 1608 O O . GLY B 1 51 ? 2.322 -0.591 4.336 1 98.81 51 GLY B O 1
ATOM 1609 N N . PHE B 1 52 ? 0.882 0.975 5.051 1 98.94 52 PHE B N 1
ATOM 1610 C CA . PHE B 1 52 ? -0.179 0.065 5.465 1 98.94 52 PHE B CA 1
ATOM 1611 C C . PHE B 1 52 ? -1.439 0.29 4.641 1 98.94 52 PHE B C 1
ATOM 1613 O O . PHE B 1 52 ? -2.07 1.345 4.734 1 98.94 52 PHE B O 1
ATOM 1620 N N . VAL B 1 53 ? -1.776 -0.712 3.875 1 98.88 53 VAL B N 1
ATOM 1621 C CA . VAL B 1 53 ? -3.062 -0.647 3.188 1 98.88 53 VAL B CA 1
ATOM 1622 C C . VAL B 1 53 ? -4.121 -1.395 3.998 1 98.88 53 VAL B C 1
ATOM 1624 O O . VAL B 1 53 ? -4.238 -2.617 3.895 1 98.88 53 VAL B O 1
ATOM 1627 N N . THR B 1 54 ? -4.863 -0.663 4.746 1 98.75 54 THR B N 1
ATOM 1628 C CA . THR B 1 54 ? -5.805 -1.244 5.695 1 98.75 54 THR B CA 1
ATOM 1629 C C . THR B 1 54 ? -7.242 -1.066 5.211 1 98.75 54 THR B C 1
ATOM 1631 O O . THR B 1 54 ? -7.988 -0.25 5.754 1 98.75 54 THR B O 1
ATOM 1634 N N . TYR B 1 55 ? -7.633 -1.94 4.348 1 95.88 55 TYR B N 1
ATOM 1635 C CA . TYR B 1 55 ? -8.891 -1.79 3.629 1 95.88 55 TYR B CA 1
ATOM 1636 C C . TYR B 1 55 ? -10.055 -2.322 4.453 1 95.88 55 TYR B C 1
ATOM 1638 O O . TYR B 1 55 ? -11.211 -1.935 4.234 1 95.88 55 TYR B O 1
ATOM 1646 N N . SER B 1 56 ? -9.797 -3.158 5.441 1 95.5 56 SER B N 1
ATOM 1647 C CA . SER B 1 56 ? -10.828 -3.693 6.324 1 95.5 56 SER B CA 1
ATOM 1648 C C . SER B 1 56 ? -10.664 -3.164 7.746 1 95.5 56 SER B C 1
ATOM 1650 O O . SER B 1 56 ? -9.602 -2.664 8.109 1 95.5 56 SER B O 1
ATOM 1652 N N . ASN B 1 57 ? -11.797 -3.268 8.508 1 96.81 57 ASN B N 1
ATOM 1653 C CA . ASN B 1 57 ? -11.703 -2.91 9.922 1 96.81 57 ASN B CA 1
ATOM 1654 C C . ASN B 1 57 ? -10.703 -3.805 10.656 1 96.81 57 ASN B C 1
ATOM 1656 O O . ASN B 1 57 ? -9.961 -3.334 11.516 1 96.81 57 ASN B O 1
ATOM 1660 N N . GLU B 1 58 ? -10.703 -5.023 10.297 1 97.88 58 GLU B N 1
ATOM 1661 C CA . GLU B 1 58 ? -9.75 -5.953 10.891 1 97.88 58 GLU B CA 1
ATOM 1662 C C . GLU B 1 58 ? -8.312 -5.531 10.594 1 97.88 58 GLU B C 1
ATOM 1664 O O . GLU B 1 58 ? -7.449 -5.594 11.469 1 97.88 58 GLU B O 1
ATOM 1669 N N . ALA B 1 59 ? -8.078 -5.141 9.375 1 98.44 59 ALA B N 1
ATOM 1670 C CA . ALA B 1 59 ? -6.738 -4.703 9.008 1 98.44 59 ALA B CA 1
ATOM 1671 C C . ALA B 1 59 ? -6.32 -3.473 9.805 1 98.44 59 ALA B C 1
ATOM 1673 O O . ALA B 1 59 ? -5.172 -3.367 10.242 1 98.44 59 ALA B O 1
ATOM 1674 N N . LYS B 1 60 ? -7.305 -2.498 10.016 1 98.81 60 LYS B N 1
ATOM 1675 C CA . LYS B 1 60 ? -7.008 -1.311 10.812 1 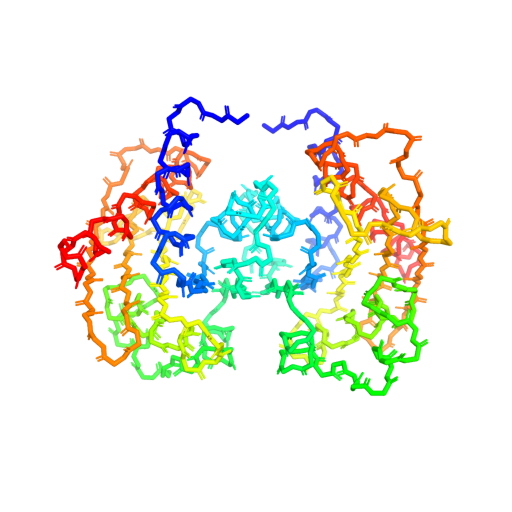98.81 60 LYS B CA 1
ATOM 1676 C C . LYS B 1 60 ? -6.645 -1.686 12.25 1 98.81 60 LYS B C 1
ATOM 1678 O O . LYS B 1 60 ? -5.727 -1.104 12.836 1 98.81 60 LYS B O 1
ATOM 1683 N N . GLN B 1 61 ? -7.336 -2.652 12.727 1 98.88 61 GLN B N 1
ATOM 1684 C CA . GLN B 1 61 ? -7.098 -3.094 14.102 1 98.88 61 GLN B CA 1
ATOM 1685 C 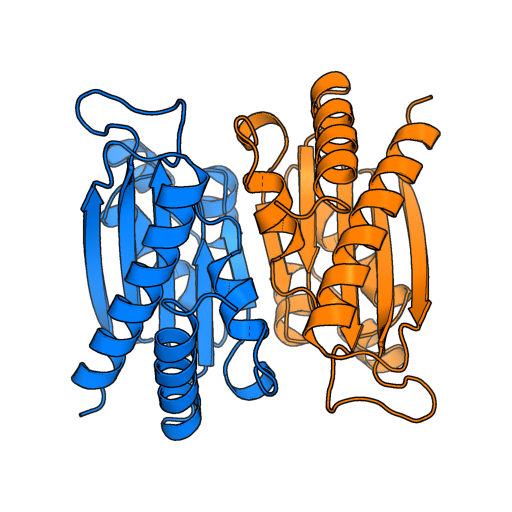C . GLN B 1 61 ? -5.773 -3.85 14.211 1 98.88 61 GLN B C 1
ATOM 1687 O O . GLN B 1 61 ? -4.945 -3.535 15.07 1 98.88 61 GLN B O 1
ATOM 1692 N N . GLU B 1 62 ? -5.57 -4.766 13.359 1 98.75 62 GLU B N 1
ATOM 1693 C CA . GLU B 1 62 ? -4.477 -5.727 13.484 1 98.75 62 GLU B CA 1
ATOM 1694 C C . GLU B 1 62 ? -3.15 -5.109 13.055 1 98.75 62 GLU B C 1
ATOM 1696 O O . GLU B 1 62 ? -2.096 -5.441 13.602 1 98.75 62 GLU B O 1
ATOM 1701 N N . LEU B 1 63 ? -3.139 -4.203 12.141 1 98.69 63 LEU B N 1
ATOM 1702 C CA . LEU B 1 63 ? -1.89 -3.664 11.617 1 98.69 63 LEU B CA 1
ATOM 1703 C C . LEU B 1 63 ? -1.552 -2.33 12.273 1 98.69 63 LEU B C 1
ATOM 1705 O O . LEU B 1 63 ? -0.377 -1.986 12.422 1 98.69 63 LEU B O 1
ATOM 1709 N N . LEU B 1 64 ? -2.607 -1.601 12.641 1 98.88 64 LEU B N 1
ATOM 1710 C CA . LEU B 1 64 ? -2.357 -0.232 13.078 1 98.88 64 LEU B CA 1
ATOM 1711 C C . LEU B 1 64 ? -2.727 -0.055 14.547 1 98.88 64 LEU B C 1
ATOM 1713 O O . LEU B 1 64 ? -2.4 0.968 15.156 1 98.88 64 LEU B O 1
ATOM 1717 N N . GLY B 1 65 ? -3.408 -1.017 15.086 1 98.81 65 GLY B N 1
ATOM 1718 C CA . GLY B 1 65 ? -3.795 -0.933 16.484 1 98.81 65 GLY B CA 1
ATOM 1719 C C . GLY B 1 65 ? -5.012 -0.058 16.719 1 98.81 65 GLY B C 1
ATOM 1720 O O . GLY B 1 65 ? -5.227 0.438 17.828 1 98.81 65 GLY B O 1
ATOM 1721 N N . VAL B 1 66 ? -5.773 0.194 15.734 1 98.88 66 VAL B N 1
ATOM 1722 C CA . VAL B 1 66 ? -7 0.967 15.914 1 98.88 66 VAL B CA 1
ATOM 1723 C C . VAL B 1 66 ? -7.969 0.199 16.812 1 98.88 66 VAL B C 1
ATOM 1725 O O . VAL B 1 66 ? -8.297 -0.956 16.531 1 98.88 66 VAL B O 1
ATOM 1728 N N . GLU B 1 67 ? -8.438 0.794 17.75 1 98.69 67 GLU B N 1
ATOM 1729 C CA . GLU B 1 67 ? -9.289 0.117 18.734 1 98.69 67 GLU B CA 1
ATOM 1730 C C . GLU B 1 67 ? -10.648 -0.238 18.125 1 98.69 67 GLU B C 1
ATOM 1732 O O . GLU B 1 67 ? -11.258 0.581 17.438 1 98.69 67 GLU B O 1
ATOM 1737 N N . ALA B 1 68 ? -11.094 -1.423 18.516 1 98.38 68 ALA B N 1
ATOM 1738 C CA . ALA B 1 68 ? -12.398 -1.874 18.047 1 98.38 68 ALA B CA 1
ATOM 1739 C C . ALA B 1 68 ? -13.5 -0.928 18.516 1 98.38 68 ALA B C 1
ATOM 1741 O O . ALA B 1 68 ? -14.453 -0.661 17.766 1 98.38 68 ALA B O 1
ATOM 1742 N N . GLY B 1 69 ? -13.367 -0.5 19.719 1 98.56 69 GLY B N 1
ATOM 1743 C CA . GLY B 1 69 ? -14.352 0.422 20.266 1 98.56 69 GLY B CA 1
ATOM 1744 C C . GLY B 1 69 ? -14.438 1.726 19.484 1 98.56 69 GLY B C 1
ATOM 1745 O O . GLY B 1 69 ? -15.523 2.277 19.312 1 98.56 69 GLY B O 1
ATOM 1746 N N . LEU B 1 70 ? -13.328 2.223 19.047 1 98.5 70 LEU B N 1
ATOM 1747 C CA . LEU B 1 70 ? -13.273 3.445 18.25 1 98.5 70 LEU B CA 1
ATOM 1748 C C . LEU B 1 70 ? -13.992 3.262 16.922 1 98.5 70 LEU B C 1
ATOM 1750 O O . LEU B 1 70 ? -14.773 4.121 16.516 1 98.5 70 LEU B O 1
ATOM 1754 N N . LEU B 1 71 ? -13.766 2.158 16.281 1 98.38 71 LEU B N 1
ATOM 1755 C CA . LEU B 1 71 ? -14.414 1.846 15.008 1 98.38 71 LEU B CA 1
ATOM 1756 C C . LEU B 1 71 ? -15.922 1.693 15.195 1 98.38 71 LEU B C 1
ATOM 1758 O O . LEU B 1 71 ? -16.703 2.111 14.336 1 98.38 71 LEU B O 1
ATOM 1762 N N . ALA B 1 72 ? -16.266 1.051 16.297 1 98.06 72 ALA B N 1
ATOM 1763 C CA . ALA B 1 72 ? -17.688 0.849 16.578 1 98.06 72 ALA B CA 1
ATOM 1764 C C . ALA B 1 72 ? -18.391 2.18 16.828 1 98.06 72 ALA B C 1
ATOM 1766 O O . ALA B 1 72 ? -19.531 2.373 16.391 1 98.06 72 ALA B O 1
ATOM 1767 N N . GLN B 1 73 ? -17.75 3.049 17.484 1 98.19 73 GLN B N 1
ATOM 1768 C CA . GLN B 1 73 ? -18.359 4.305 17.906 1 98.19 73 GLN B CA 1
ATOM 1769 C C . GLN B 1 73 ? -18.391 5.316 16.766 1 98.19 73 GLN B C 1
ATOM 1771 O O . GLN B 1 73 ? -19.406 5.996 16.562 1 98.19 73 GLN B O 1
ATOM 1776 N N . TYR B 1 74 ? -17.328 5.465 16.047 1 98.06 74 TYR B N 1
ATOM 1777 C CA . TYR B 1 74 ? -17.203 6.578 15.102 1 98.06 74 TYR B CA 1
ATOM 1778 C C . TYR B 1 74 ? -17.25 6.082 13.664 1 98.06 74 TYR B C 1
ATOM 1780 O O . TYR B 1 74 ? -17.453 6.871 12.734 1 98.06 74 TYR B O 1
ATOM 1788 N N . GLY B 1 75 ? -17.047 4.738 13.453 1 97.56 75 GLY B N 1
ATOM 1789 C CA . GLY B 1 75 ? -16.984 4.168 12.117 1 97.56 75 GLY B CA 1
ATOM 1790 C C . GLY B 1 75 ? -15.602 4.227 11.508 1 97.56 75 GLY B C 1
ATOM 1791 O O . GLY B 1 75 ? -14.727 4.945 12.008 1 97.56 75 GLY B O 1
ATOM 1792 N N . ALA B 1 76 ? -15.453 3.543 10.391 1 97.75 76 ALA B N 1
ATOM 1793 C CA . ALA B 1 76 ? -14.164 3.453 9.703 1 97.75 76 ALA B CA 1
ATOM 1794 C C . ALA B 1 76 ? -13.797 4.781 9.047 1 97.75 76 ALA B C 1
ATOM 1796 O O . ALA B 1 76 ? -12.617 5.098 8.891 1 97.75 76 ALA B O 1
ATOM 1797 N N . VAL B 1 77 ? -14.836 5.496 8.633 1 98.25 77 VAL B N 1
ATOM 1798 C CA . VAL B 1 77 ? -14.641 6.801 8 1 98.25 77 VAL B CA 1
ATOM 1799 C C . VAL B 1 77 ? -15.023 7.906 8.984 1 98.25 77 VAL B C 1
ATOM 1801 O O . VAL B 1 77 ? -16.188 8.32 9.039 1 98.25 77 VAL B O 1
ATOM 1804 N N . SER B 1 78 ? -14 8.367 9.68 1 98.62 78 SER B N 1
ATOM 1805 C CA . SER B 1 78 ? -14.125 9.422 10.68 1 98.62 78 SER B CA 1
ATOM 1806 C C . SER B 1 78 ? -12.781 10.07 10.984 1 98.62 78 SER B C 1
ATOM 1808 O O . SER B 1 78 ? -11.734 9.5 10.68 1 98.62 78 SER B O 1
ATOM 1810 N N . LEU B 1 79 ? -12.859 11.25 11.555 1 98.75 79 LEU B N 1
ATOM 1811 C CA . LEU B 1 79 ? -11.625 11.922 11.969 1 98.75 79 LEU B CA 1
ATOM 1812 C C . LEU B 1 79 ? -10.898 11.117 13.031 1 98.75 79 LEU B C 1
ATOM 1814 O O . LEU B 1 79 ? -9.672 11.008 13.008 1 98.75 79 LEU B O 1
ATOM 1818 N N . GLN B 1 80 ? -11.656 10.562 13.945 1 98.81 80 GLN B N 1
ATOM 1819 C CA . GLN B 1 80 ? -11.094 9.766 15.031 1 98.81 80 GLN B CA 1
ATOM 1820 C C . GLN B 1 80 ? -10.336 8.555 14.492 1 98.81 80 GLN B C 1
ATOM 1822 O O . GLN B 1 80 ? -9.227 8.258 14.938 1 98.81 80 GLN B O 1
ATOM 1827 N N . THR B 1 81 ? -10.938 7.926 13.523 1 98.88 81 THR B N 1
ATOM 1828 C CA . THR B 1 81 ? -10.297 6.754 12.93 1 98.88 81 THR B CA 1
ATOM 1829 C C . THR B 1 81 ? -9.055 7.156 12.148 1 98.88 81 THR B C 1
ATOM 1831 O O . THR B 1 81 ? -8.016 6.5 12.234 1 98.88 81 THR B O 1
ATOM 1834 N N . ALA B 1 82 ? -9.141 8.242 11.406 1 98.94 82 ALA B N 1
ATOM 1835 C CA . ALA B 1 82 ? -7.977 8.711 10.664 1 98.94 82 ALA B CA 1
ATOM 1836 C C . ALA B 1 82 ? -6.812 9.016 11.602 1 98.94 82 ALA B C 1
ATOM 1838 O O . ALA B 1 82 ? -5.668 8.664 11.312 1 98.94 82 ALA B O 1
ATOM 1839 N N . GLU B 1 83 ? -7.133 9.664 12.68 1 98.94 83 GLU B N 1
ATOM 1840 C CA . GLU B 1 83 ? -6.102 9.992 13.664 1 98.94 83 GLU B CA 1
ATOM 1841 C C . GLU B 1 83 ? -5.488 8.734 14.266 1 98.94 83 GLU B C 1
ATOM 1843 O O . GLU B 1 83 ? -4.27 8.648 14.43 1 98.94 83 GLU B O 1
ATOM 1848 N N . ALA B 1 84 ? -6.34 7.801 14.578 1 98.94 84 ALA B N 1
ATOM 1849 C CA . ALA B 1 84 ? -5.859 6.531 15.125 1 98.94 84 ALA B CA 1
ATO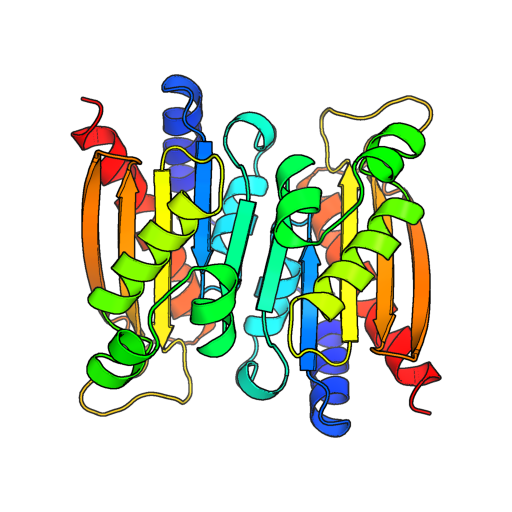M 1850 C C . ALA B 1 84 ? -4.984 5.797 14.109 1 98.94 84 ALA B C 1
ATOM 1852 O O . ALA B 1 84 ? -3.988 5.172 14.477 1 98.94 84 ALA B O 1
ATOM 1853 N N . MET B 1 85 ? -5.359 5.879 12.898 1 98.94 85 MET B N 1
ATOM 1854 C CA . MET B 1 85 ? -4.574 5.25 11.836 1 98.94 85 MET B CA 1
ATOM 1855 C C . MET B 1 85 ? -3.195 5.887 11.727 1 98.94 85 MET B C 1
ATOM 1857 O O . MET B 1 85 ? -2.189 5.188 11.602 1 98.94 85 MET B O 1
ATOM 1861 N N . ALA B 1 86 ? -3.158 7.199 11.75 1 98.94 86 ALA B N 1
ATOM 1862 C CA . ALA B 1 86 ? -1.877 7.895 11.672 1 98.94 86 ALA B CA 1
ATOM 1863 C C . ALA B 1 86 ? -0.993 7.559 12.867 1 98.94 86 ALA B C 1
ATOM 1865 O O . ALA B 1 86 ? 0.201 7.293 12.711 1 98.94 86 ALA B O 1
ATOM 1866 N N . ALA B 1 87 ? -1.601 7.559 14.023 1 98.88 87 ALA B N 1
ATOM 1867 C CA . ALA B 1 87 ? -0.867 7.195 15.234 1 98.88 87 ALA B CA 1
ATOM 1868 C C . ALA B 1 87 ? -0.346 5.766 15.156 1 98.88 87 ALA B C 1
ATOM 1870 O O . ALA B 1 87 ? 0.785 5.484 15.562 1 98.88 87 ALA B O 1
ATOM 1871 N N . GLY B 1 88 ? -1.222 4.863 14.703 1 98.88 88 GLY B N 1
ATOM 1872 C CA . GLY B 1 88 ? -0.82 3.479 14.523 1 98.88 88 GLY B CA 1
ATOM 1873 C C . GLY B 1 88 ? 0.321 3.312 13.539 1 98.88 88 GLY B C 1
ATOM 1874 O O . GLY B 1 88 ? 1.228 2.508 13.766 1 98.88 88 GLY B O 1
ATOM 1875 N N . ALA B 1 89 ? 0.284 4.059 12.453 1 98.88 89 ALA B N 1
ATOM 1876 C CA . ALA B 1 89 ? 1.355 3.994 11.461 1 98.88 89 ALA B CA 1
ATOM 1877 C C . ALA B 1 89 ? 2.695 4.391 12.078 1 98.88 89 ALA B C 1
ATOM 1879 O O . ALA B 1 89 ? 3.725 3.779 11.781 1 98.88 89 ALA B O 1
ATOM 1880 N N . LEU B 1 90 ? 2.682 5.422 12.898 1 98.81 90 LEU B N 1
ATOM 1881 C CA . LEU B 1 90 ? 3.904 5.84 13.578 1 98.81 90 LEU B CA 1
ATOM 1882 C C . LEU B 1 90 ? 4.363 4.785 14.578 1 98.81 90 LEU B C 1
ATOM 1884 O O . LEU B 1 90 ? 5.559 4.488 14.664 1 98.81 90 LEU B O 1
ATOM 1888 N N . ALA B 1 91 ? 3.438 4.215 15.273 1 98.69 91 ALA B N 1
ATOM 1889 C CA . ALA B 1 91 ? 3.764 3.256 16.328 1 98.69 91 ALA B CA 1
ATOM 1890 C C . ALA B 1 91 ? 4.344 1.972 15.734 1 98.69 91 ALA B C 1
ATOM 1892 O O . ALA B 1 91 ? 5.125 1.277 16.391 1 98.69 91 ALA B O 1
ATOM 1893 N N . HIS B 1 92 ? 4.008 1.66 14.531 1 98.56 92 HIS B N 1
ATOM 1894 C CA . HIS B 1 92 ? 4.395 0.385 13.938 1 98.56 92 HIS B CA 1
ATOM 1895 C C . HIS B 1 92 ? 5.375 0.586 12.789 1 98.56 92 HIS B C 1
ATOM 1897 O O . HIS B 1 92 ? 5.414 -0.219 11.852 1 98.56 92 HIS B O 1
ATOM 1903 N N . SER B 1 93 ? 6.074 1.632 12.852 1 98.62 93 SER B N 1
ATOM 1904 C CA . SER B 1 93 ? 7.117 1.915 11.875 1 98.62 93 SER B CA 1
ATOM 1905 C C . SER B 1 93 ? 8.273 2.684 12.5 1 98.62 93 SER B C 1
ATOM 1907 O O . SER B 1 93 ? 8.266 2.959 13.703 1 98.62 93 SER B O 1
ATOM 1909 N N . HIS B 1 94 ? 9.211 2.979 11.672 1 98.25 94 HIS B N 1
ATOM 1910 C CA . HIS B 1 94 ? 10.344 3.787 12.102 1 98.25 94 HIS B CA 1
ATOM 1911 C C . HIS B 1 94 ? 10.25 5.207 11.562 1 98.25 94 HIS B C 1
ATOM 1913 O O . HIS B 1 94 ? 11.25 5.934 11.523 1 98.25 94 HIS B O 1
ATOM 1919 N N . ALA B 1 95 ? 9.094 5.582 11.117 1 98.62 95 ALA B N 1
ATOM 1920 C CA . ALA B 1 95 ? 8.883 6.879 10.477 1 98.62 95 ALA B CA 1
ATOM 1921 C C . ALA B 1 95 ? 8.836 8 11.508 1 98.62 95 ALA B C 1
ATOM 1923 O O . ALA B 1 95 ? 8.508 7.77 12.672 1 98.62 95 ALA B O 1
ATOM 1924 N N . HIS B 1 96 ? 9.188 9.164 11.031 1 98.62 96 HIS B N 1
ATOM 1925 C CA . HIS B 1 96 ? 9.094 10.383 11.828 1 98.62 96 HIS B CA 1
ATOM 1926 C C . HIS B 1 96 ? 7.73 11.039 11.672 1 98.62 96 HIS B C 1
ATOM 1928 O O . HIS B 1 96 ? 7.266 11.734 12.578 1 98.62 96 HIS B O 1
ATOM 1934 N N . VAL B 1 97 ? 7.121 10.875 10.5 1 98.81 97 VAL B N 1
ATOM 1935 C CA . VAL B 1 97 ? 5.82 11.453 10.18 1 98.81 97 VAL B CA 1
ATOM 1936 C C . VAL B 1 97 ? 4.945 10.406 9.492 1 98.81 97 VAL B C 1
ATOM 1938 O O . VAL B 1 97 ? 5.453 9.43 8.938 1 98.81 97 VAL B O 1
ATOM 1941 N N . ALA B 1 98 ? 3.631 10.625 9.594 1 98.94 98 ALA B N 1
ATOM 1942 C CA . ALA B 1 98 ? 2.699 9.695 8.953 1 98.94 98 ALA B CA 1
ATOM 1943 C C . ALA B 1 98 ? 1.472 10.43 8.422 1 98.94 98 ALA B C 1
ATOM 1945 O O . ALA B 1 98 ? 1.056 11.445 8.984 1 98.94 98 ALA B O 1
ATOM 1946 N N . LEU B 1 99 ? 0.992 9.961 7.328 1 98.75 99 LEU B N 1
ATOM 1947 C CA . LEU B 1 99 ? -0.307 10.422 6.852 1 98.75 99 LEU B CA 1
ATOM 1948 C C . LEU B 1 99 ? -1.279 9.258 6.707 1 98.75 99 LEU B C 1
ATOM 1950 O O . LEU B 1 99 ? -0.882 8.156 6.316 1 98.75 99 LEU B O 1
ATOM 1954 N N . ALA B 1 100 ? -2.498 9.484 7.074 1 98.94 100 ALA B N 1
ATOM 1955 C CA . ALA B 1 100 ? -3.547 8.469 7.027 1 98.94 100 ALA B CA 1
ATOM 1956 C C . ALA B 1 100 ? -4.773 8.984 6.277 1 98.94 100 ALA B C 1
ATOM 1958 O O . ALA B 1 100 ? -5.082 10.18 6.324 1 98.94 100 ALA B O 1
ATOM 1959 N N . VAL B 1 101 ? -5.43 8.062 5.582 1 98.94 101 VAL B N 1
ATOM 1960 C CA . VAL B 1 101 ? -6.617 8.43 4.82 1 98.94 101 VAL B CA 1
ATOM 1961 C C . VAL B 1 101 ? -7.648 7.312 4.895 1 98.94 101 VAL B C 1
ATOM 1963 O O . VAL B 1 101 ? -7.305 6.133 4.781 1 98.94 101 VAL B O 1
ATOM 1966 N N . THR B 1 102 ? -8.828 7.602 5.176 1 98.88 102 THR B N 1
ATOM 1967 C CA . THR B 1 102 ? -9.984 6.715 5.109 1 98.88 102 THR B CA 1
ATOM 1968 C C . THR B 1 102 ? -11.188 7.434 4.512 1 98.88 102 THR B C 1
ATOM 1970 O O . THR B 1 102 ? -11.367 8.633 4.719 1 98.88 102 THR B O 1
ATOM 1973 N N . GLY B 1 103 ? -11.992 6.711 3.725 1 98.12 103 GLY B N 1
ATOM 1974 C CA . GLY B 1 103 ? -13.086 7.383 3.033 1 98.12 103 GLY B CA 1
ATOM 1975 C C . GLY B 1 103 ? -13.984 6.43 2.273 1 98.12 103 GLY B C 1
ATOM 1976 O O . GLY B 1 103 ? -13.766 5.215 2.289 1 98.12 103 GLY B O 1
ATOM 1977 N N . ILE B 1 104 ? -15.031 7.004 1.737 1 97.44 104 ILE B N 1
ATOM 1978 C CA . ILE B 1 104 ? -15.992 6.293 0.902 1 97.44 104 ILE B CA 1
ATOM 1979 C C . ILE B 1 104 ? -15.805 6.699 -0.558 1 97.44 104 ILE B C 1
ATOM 1981 O O . ILE B 1 104 ? -16.406 7.684 -1.013 1 97.44 104 ILE B O 1
ATOM 1985 N N . ALA B 1 105 ? -15.125 5.852 -1.27 1 95.88 105 ALA B N 1
ATOM 1986 C CA . ALA B 1 105 ? -14.805 6.188 -2.656 1 95.88 105 ALA B CA 1
ATOM 1987 C C . ALA B 1 105 ? -15.953 5.805 -3.588 1 95.88 105 ALA B C 1
ATOM 1989 O O . ALA B 1 105 ? -16.047 6.312 -4.707 1 95.88 105 ALA B O 1
ATOM 1990 N N . GLY B 1 106 ? -16.859 4.926 -3.027 1 93.56 106 GLY B N 1
ATOM 1991 C CA . GLY B 1 106 ? -18.031 4.594 -3.814 1 93.56 106 GLY B CA 1
ATOM 1992 C C . GLY B 1 106 ? -17.797 3.477 -4.812 1 93.56 106 GLY B C 1
ATOM 1993 O O . GLY B 1 106 ? -16.734 2.848 -4.801 1 93.56 106 GLY B O 1
ATOM 1994 N N . PRO B 1 107 ? -18.906 3.146 -5.668 1 94.25 107 PRO B N 1
ATOM 1995 C CA . PRO B 1 107 ? -20.188 3.836 -5.797 1 94.25 107 PRO B CA 1
ATOM 1996 C C . PRO B 1 107 ? -21.141 3.539 -4.641 1 94.25 107 PRO B C 1
ATOM 1998 O O . PRO B 1 107 ? -22.141 4.23 -4.469 1 94.25 107 PRO B O 1
ATOM 2001 N N . ASP B 1 108 ? -20.828 2.533 -3.898 1 91.12 108 ASP B N 1
ATOM 2002 C CA . ASP B 1 108 ? -21.672 2.162 -2.766 1 91.12 108 ASP B CA 1
ATOM 2003 C C . ASP B 1 108 ? -21 2.527 -1.442 1 91.12 108 ASP B C 1
ATOM 2005 O O . ASP B 1 108 ? -19.953 3.172 -1.428 1 91.12 108 ASP B O 1
ATOM 2009 N N . GLY B 1 109 ? -21.75 2.309 -0.302 1 90.44 109 GLY B N 1
ATOM 2010 C CA . GLY B 1 109 ? -21.141 2.434 1.017 1 90.44 109 GLY B CA 1
ATOM 2011 C C . GLY B 1 109 ? -21.531 3.721 1.727 1 90.44 109 GLY B C 1
ATOM 2012 O O . GLY B 1 109 ? -21.266 3.879 2.92 1 90.44 109 GLY B O 1
ATOM 2013 N N . GLY B 1 110 ? -22.109 4.586 0.952 1 91.94 110 GLY B N 1
ATOM 2014 C CA . GLY B 1 110 ? -22.484 5.859 1.553 1 91.94 110 GLY B CA 1
ATOM 2015 C C . GLY B 1 110 ? -23.812 5.82 2.277 1 91.94 110 GLY B C 1
ATOM 2016 O O . GLY B 1 110 ? -24.625 4.914 2.051 1 91.94 110 GLY B O 1
ATOM 2017 N N . THR B 1 111 ? -23.844 6.66 3.293 1 93 111 THR B N 1
ATOM 2018 C CA . THR B 1 111 ? -25.109 6.949 3.957 1 93 111 THR B CA 1
ATOM 2019 C C . THR B 1 111 ? -25.484 8.422 3.803 1 93 111 THR B C 1
ATOM 2021 O O . THR B 1 111 ? -24.719 9.203 3.25 1 93 111 THR B O 1
ATOM 2024 N N . GLU B 1 112 ? -26.656 8.719 4.266 1 92.31 112 GLU B N 1
ATOM 2025 C CA . GLU B 1 112 ? -27.062 10.125 4.215 1 92.31 112 GLU B CA 1
ATOM 2026 C C . GLU B 1 112 ? -26.109 11 5.023 1 92.31 112 GLU B C 1
ATOM 2028 O O . GLU B 1 112 ? -25.719 12.086 4.582 1 92.31 112 GLU B O 1
ATOM 2033 N N . ALA B 1 113 ? -25.75 10.57 6.164 1 91.88 113 ALA B N 1
ATOM 2034 C CA . ALA B 1 113 ? -24.891 11.328 7.07 1 91.88 113 ALA B CA 1
ATOM 2035 C C . ALA B 1 113 ? -23.438 11.312 6.586 1 91.88 113 ALA B C 1
ATOM 2037 O O . ALA B 1 113 ? -22.688 12.258 6.84 1 91.88 113 ALA B O 1
ATOM 2038 N N . LYS B 1 114 ? -23.078 10.297 5.969 1 95.12 114 LYS B N 1
ATOM 2039 C CA . LYS B 1 114 ? -21.734 10.125 5.414 1 95.12 114 LYS B CA 1
ATOM 2040 C C . LYS B 1 114 ? -21.797 9.617 3.977 1 95.12 114 LYS B C 1
ATOM 2042 O O . LYS B 1 114 ? -21.5 8.445 3.715 1 95.12 114 LYS B O 1
ATOM 2047 N N . PRO B 1 115 ? -22.094 10.547 3.033 1 96.62 115 PRO B N 1
ATOM 2048 C CA . PRO B 1 115 ? -22.297 10.117 1.649 1 96.62 115 PRO B CA 1
ATOM 2049 C C . PRO B 1 115 ? -21 9.695 0.959 1 96.62 115 PRO B C 1
ATOM 2051 O O . PRO B 1 115 ? -19.922 9.977 1.461 1 96.62 115 PRO B O 1
ATOM 2054 N N . VAL B 1 116 ? -21.141 9.047 -0.208 1 97.12 116 VAL B N 1
ATOM 2055 C CA . VAL B 1 116 ? -20.016 8.773 -1.091 1 97.12 116 VAL B CA 1
ATOM 2056 C C . VAL B 1 116 ? -19.234 10.062 -1.346 1 97.12 116 VAL B C 1
ATOM 2058 O O . VAL B 1 116 ? -19.828 11.117 -1.567 1 97.12 116 VAL B O 1
ATOM 2061 N N . GLY B 1 117 ? -17.906 9.93 -1.24 1 98.06 117 GLY B N 1
ATOM 2062 C CA . GLY B 1 117 ? -17.062 11.094 -1.423 1 98.06 117 GLY B CA 1
ATOM 2063 C C . GLY B 1 117 ? -16.547 11.664 -0.117 1 98.06 117 GLY B C 1
ATOM 2064 O O . GLY B 1 117 ? -15.688 12.555 -0.118 1 98.06 117 GLY B O 1
ATOM 2065 N N . THR B 1 118 ? -17.047 11.125 1.041 1 98.5 118 THR B N 1
ATOM 2066 C CA . THR B 1 118 ? -16.531 11.531 2.344 1 98.5 118 THR B CA 1
ATOM 2067 C C . THR B 1 118 ? -15.164 10.906 2.611 1 98.5 118 THR B C 1
ATOM 2069 O O . THR B 1 118 ? -15.023 9.68 2.594 1 98.5 118 THR B O 1
ATOM 2072 N N . VAL B 1 119 ? -14.18 11.781 2.844 1 98.81 119 VAL B N 1
ATOM 2073 C CA . VAL B 1 119 ? -12.828 11.289 3.096 1 98.81 119 VAL B CA 1
ATOM 2074 C C . VAL B 1 119 ? -12.227 12.023 4.289 1 98.81 119 VAL B C 1
ATOM 2076 O O . VAL B 1 119 ? -12.336 13.25 4.391 1 98.81 119 VAL B O 1
ATOM 2079 N N . CYS B 1 120 ? -11.633 11.297 5.18 1 98.94 120 CYS B N 1
ATOM 2080 C CA . CYS B 1 120 ? -10.961 11.844 6.352 1 98.94 120 CYS B CA 1
ATOM 2081 C C . CYS B 1 120 ? -9.461 11.633 6.27 1 98.94 120 CYS B C 1
ATOM 2083 O O . CYS B 1 120 ? -9 10.578 5.82 1 98.94 120 CYS B O 1
ATOM 2085 N N . PHE B 1 121 ? -8.758 12.664 6.734 1 98.94 121 PHE B N 1
ATOM 2086 C CA . PHE B 1 121 ? -7.301 12.648 6.703 1 98.94 121 PHE B CA 1
ATOM 2087 C C . PHE B 1 121 ? -6.727 12.945 8.086 1 98.94 121 PHE B C 1
ATOM 2089 O O . PHE B 1 121 ? -7.332 13.68 8.867 1 98.94 121 PHE B O 1
ATOM 2096 N N . ALA B 1 122 ? -5.582 12.375 8.312 1 98.94 122 ALA B N 1
ATOM 2097 C CA . ALA B 1 122 ? -4.789 12.766 9.477 1 98.94 122 ALA B CA 1
ATOM 2098 C C . ALA B 1 122 ? -3.305 12.812 9.133 1 98.94 122 ALA B C 1
ATOM 2100 O O . ALA B 1 122 ? -2.818 12.016 8.328 1 98.94 122 ALA B O 1
ATOM 2101 N N . PHE B 1 123 ? -2.648 13.719 9.688 1 98.81 123 PHE B N 1
ATOM 2102 C CA . PHE B 1 123 ? -1.223 13.984 9.547 1 98.81 123 PHE B CA 1
ATOM 2103 C C . PHE B 1 123 ? -0.551 14.094 10.906 1 98.81 123 PHE B C 1
ATOM 2105 O O . PHE B 1 123 ? -1.013 14.844 11.773 1 98.81 123 PHE B O 1
ATOM 2112 N N . ALA B 1 124 ? 0.525 13.32 11.047 1 98.69 124 ALA B N 1
ATOM 2113 C CA . ALA B 1 124 ? 1.066 13.242 12.398 1 98.69 124 ALA B CA 1
ATOM 2114 C C . ALA B 1 124 ? 2.592 13.266 12.383 1 98.69 124 ALA B C 1
ATOM 2116 O O . ALA B 1 124 ? 3.219 12.703 11.477 1 98.69 124 ALA B O 1
ATOM 2117 N N . GLU B 1 125 ? 3.127 13.859 13.328 1 98 125 GLU B N 1
ATOM 2118 C CA . GLU B 1 125 ? 4.543 13.781 13.664 1 98 125 GLU B CA 1
ATOM 2119 C C . GLU B 1 125 ? 4.766 12.922 14.914 1 98 125 GLU B C 1
ATOM 2121 O O . GLU B 1 125 ? 4.012 13.016 15.883 1 98 125 GLU B O 1
ATOM 2126 N N . ARG B 1 126 ? 5.84 12.148 14.836 1 97.44 126 ARG B N 1
ATOM 2127 C CA . ARG B 1 126 ? 6.176 11.359 16.016 1 97.44 126 ARG B CA 1
ATOM 2128 C C . ARG B 1 126 ? 6.457 12.258 17.219 1 97.44 126 ARG B C 1
ATOM 2130 O O . ARG B 1 126 ? 7.355 13.102 17.172 1 97.44 126 ARG B O 1
ATOM 2137 N N . ASN B 1 127 ? 5.68 12.094 18.234 1 93.75 127 ASN B N 1
ATOM 2138 C CA . ASN B 1 127 ? 5.816 12.883 19.453 1 93.75 127 ASN B CA 1
ATOM 2139 C C . ASN B 1 127 ? 5.602 14.367 19.188 1 93.75 127 ASN B C 1
ATOM 2141 O O . ASN B 1 127 ? 6.258 15.219 19.797 1 93.75 127 ASN B O 1
ATOM 2145 N N . GLY B 1 128 ? 4.797 14.688 18.203 1 95 128 GLY B N 1
ATOM 2146 C CA . GLY B 1 128 ? 4.574 16.078 17.844 1 95 128 GLY B CA 1
ATOM 2147 C C . GLY B 1 128 ? 3.15 16.359 17.406 1 95 128 GLY B C 1
ATOM 2148 O O . GLY B 1 128 ? 2.199 15.977 18.094 1 95 128 GLY B O 1
ATOM 2149 N N . LEU B 1 129 ? 3.014 17.062 16.297 1 95.69 129 LEU B N 1
ATOM 2150 C CA . LEU B 1 129 ? 1.729 17.578 15.859 1 95.69 129 LEU B CA 1
ATOM 2151 C C . LEU B 1 129 ? 0.855 16.484 15.273 1 95.69 129 LEU B C 1
ATOM 2153 O O . LEU B 1 129 ? 1.361 15.562 14.633 1 95.69 129 LEU B O 1
ATOM 2157 N N . MET B 1 130 ? -0.397 16.531 15.594 1 97.81 130 MET B N 1
ATOM 2158 C CA . MET B 1 130 ? -1.464 15.773 14.938 1 97.81 130 MET B CA 1
ATOM 2159 C C . MET B 1 130 ? -2.541 16.703 14.398 1 97.81 130 MET B C 1
ATOM 2161 O O . MET B 1 130 ? -3.09 17.516 15.141 1 97.81 130 MET B O 1
ATOM 2165 N N . GLN B 1 131 ? -2.756 16.625 13.094 1 98.25 131 GLN B N 1
ATOM 2166 C CA . GLN B 1 131 ? -3.83 17.375 12.453 1 98.25 131 GLN B CA 1
ATOM 2167 C C . GLN B 1 131 ? -4.734 16.453 11.641 1 98.25 131 GLN B C 1
ATOM 2169 O O . GLN B 1 131 ? -4.27 15.477 11.055 1 98.25 131 GLN B O 1
ATOM 2174 N N . SER B 1 132 ? -5.98 16.734 11.688 1 98.69 132 SER B N 1
ATOM 2175 C CA . SER B 1 132 ? -6.906 15.945 10.883 1 98.69 132 SER B CA 1
ATOM 2176 C C . SER B 1 132 ? -7.969 16.828 10.234 1 98.69 132 SER B C 1
ATOM 2178 O O . SER B 1 132 ? -8.211 17.953 10.688 1 98.69 132 SER B O 1
ATOM 2180 N N . ARG B 1 133 ? -8.492 16.406 9.133 1 98.44 133 ARG B N 1
ATOM 2181 C CA . ARG B 1 133 ? -9.562 17.109 8.438 1 98.44 133 ARG B CA 1
ATOM 2182 C C . ARG B 1 133 ? -10.398 16.156 7.598 1 98.44 133 ARG B C 1
ATOM 2184 O O . ARG B 1 133 ? -9.961 15.047 7.297 1 98.44 133 ARG B O 1
ATOM 2191 N N . SER B 1 134 ? -11.539 16.609 7.27 1 98.31 134 SER B N 1
ATOM 2192 C CA . SER B 1 134 ? -12.453 15.859 6.414 1 98.31 134 SER B CA 1
ATOM 2193 C C . SER B 1 134 ? -12.82 16.656 5.164 1 98.31 134 SER B C 1
ATOM 2195 O O . SER B 1 134 ? -12.922 17.875 5.207 1 98.31 134 SER B O 1
ATOM 2197 N N . CYS B 1 135 ? -12.977 15.93 4.086 1 98.25 135 CYS B N 1
ATOM 2198 C CA . CYS B 1 135 ? -13.406 16.5 2.82 1 98.25 135 CYS B CA 1
ATOM 2199 C C . CYS B 1 135 ? -14.609 15.75 2.26 1 98.25 135 CYS B C 1
ATOM 2201 O O . CYS B 1 135 ? -14.781 14.555 2.537 1 98.25 135 CYS B O 1
ATOM 2203 N N . LEU B 1 136 ? -15.422 16.438 1.485 1 97.88 136 LEU B N 1
ATOM 2204 C CA . LEU B 1 136 ? -16.5 15.844 0.699 1 97.88 136 LEU B CA 1
ATOM 2205 C C . LEU B 1 136 ? -16.328 16.156 -0.784 1 97.88 136 LEU B C 1
ATOM 2207 O O . LEU B 1 136 ? -16.406 17.312 -1.191 1 97.88 136 LEU B O 1
ATOM 2211 N N . TYR B 1 137 ? -16.141 15.047 -1.679 1 96.44 137 TYR B N 1
ATOM 2212 C CA . TYR B 1 137 ? -15.891 15.219 -3.104 1 96.44 137 TYR B CA 1
ATOM 2213 C C . TYR B 1 137 ? -17.125 14.859 -3.926 1 96.44 137 TYR B C 1
ATOM 2215 O O . TYR B 1 137 ? -17.062 14.812 -5.156 1 96.44 137 TYR B O 1
ATOM 2223 N N . SER B 1 138 ? -18.297 15.078 -3.646 1 83.94 138 SER B N 1
ATOM 2224 C CA . SER B 1 138 ? -19.531 14.719 -4.352 1 83.94 138 SER B CA 1
ATOM 2225 C C . SER B 1 138 ? -20.031 15.875 -5.207 1 83.94 138 SER B C 1
ATOM 2227 O O . SER B 1 138 ? -19.938 17.031 -4.809 1 83.94 138 SER B O 1
ATOM 2229 N N . PRO B 1 139 ? -20.344 15.289 -6.32 1 85.56 139 PRO B N 1
ATOM 2230 C CA . PRO B 1 139 ? -20.406 14.039 -7.082 1 85.56 139 PRO B CA 1
ATOM 2231 C C . PRO B 1 139 ? -19.094 13.711 -7.785 1 85.56 139 PRO B C 1
ATOM 2233 O O . PRO B 1 139 ? -18.453 14.594 -8.359 1 85.56 139 PRO B O 1
ATOM 2236 N N . SER B 1 140 ? -18.516 12.562 -7.512 1 93.31 140 SER B N 1
ATOM 2237 C CA . SER B 1 140 ? -17.266 12.141 -8.156 1 93.31 140 SER B CA 1
ATOM 2238 C C . SER B 1 140 ? -17.203 10.625 -8.312 1 93.31 140 SER B C 1
ATOM 2240 O O . SER B 1 140 ? -17.875 9.898 -7.586 1 93.31 140 SER B O 1
ATOM 2242 N N . SER B 1 141 ? -16.562 10.281 -9.352 1 95.81 141 SER B N 1
ATOM 2243 C CA . SER B 1 141 ? -16.312 8.859 -9.531 1 95.81 141 SER B CA 1
ATOM 2244 C C . SER B 1 141 ? -15.305 8.344 -8.5 1 95.81 141 SER B C 1
ATOM 2246 O O . SER B 1 141 ? -14.578 9.125 -7.891 1 95.81 141 SER B O 1
ATOM 2248 N N . ARG B 1 142 ? -15.312 7.035 -8.281 1 96.5 142 ARG B N 1
ATOM 2249 C CA . ARG B 1 142 ? -14.344 6.391 -7.402 1 96.5 142 ARG B CA 1
ATOM 2250 C C . ARG B 1 142 ? -12.922 6.848 -7.73 1 96.5 142 ARG B C 1
ATOM 2252 O O . ARG B 1 142 ? -12.172 7.238 -6.84 1 96.5 142 ARG B O 1
ATOM 2259 N N . SER B 1 143 ? -12.57 6.805 -9 1 96.25 143 SER B N 1
ATOM 2260 C CA . SER B 1 143 ? -11.234 7.195 -9.438 1 96.25 143 SER B CA 1
ATOM 2261 C C . SER B 1 143 ? -10.953 8.656 -9.109 1 96.25 143 SER B C 1
ATOM 2263 O O . SER B 1 143 ? -9.836 9 -8.711 1 96.25 143 SER B O 1
ATOM 2265 N N . GLN B 1 144 ? -11.898 9.469 -9.281 1 96.94 144 GLN B N 1
ATOM 2266 C CA . GLN B 1 144 ? -11.727 10.891 -8.984 1 96.94 144 GLN B CA 1
ATOM 2267 C C . GLN B 1 144 ? -11.57 11.125 -7.488 1 96.94 144 GLN B C 1
ATOM 2269 O O . GLN B 1 144 ? -10.742 11.938 -7.066 1 96.94 144 GLN B O 1
ATOM 2274 N N . ILE B 1 145 ? -12.352 10.469 -6.688 1 98 145 ILE B N 1
ATOM 2275 C CA . ILE B 1 145 ? -12.258 10.602 -5.234 1 98 145 ILE B CA 1
ATOM 2276 C C . ILE B 1 145 ? -10.875 10.164 -4.766 1 98 145 ILE B C 1
ATOM 2278 O O . ILE B 1 145 ? -10.242 10.844 -3.953 1 98 145 ILE B O 1
ATOM 2282 N N . ARG B 1 146 ? -10.406 9.07 -5.262 1 98.12 146 ARG B N 1
ATOM 2283 C CA . ARG B 1 146 ? -9.078 8.578 -4.902 1 98.12 146 ARG B CA 1
ATOM 2284 C C . ARG B 1 146 ? -7.992 9.57 -5.32 1 98.12 146 ARG B C 1
ATOM 2286 O O . ARG B 1 146 ? -7.062 9.836 -4.555 1 98.12 146 ARG B O 1
ATOM 2293 N N . PHE B 1 147 ? -8.109 10.094 -6.504 1 97.62 147 PHE B N 1
ATOM 2294 C CA . PHE B 1 147 ? -7.148 11.07 -7.008 1 97.62 147 PHE B CA 1
ATOM 2295 C C . PHE B 1 147 ? -7.133 12.312 -6.129 1 97.62 147 PHE B C 1
ATOM 2297 O O . PHE B 1 147 ? -6.07 12.758 -5.691 1 97.62 147 PHE B O 1
ATOM 2304 N N . LEU B 1 148 ? -8.297 12.844 -5.871 1 98.25 148 LEU B N 1
ATOM 2305 C CA . LEU B 1 148 ? -8.414 14.047 -5.051 1 98.25 148 LEU B CA 1
ATOM 2306 C C . LEU B 1 148 ? -7.922 13.789 -3.631 1 98.25 148 LEU B C 1
ATOM 2308 O O . LEU B 1 148 ? -7.359 14.68 -2.99 1 98.25 148 LEU B O 1
ATOM 2312 N N . SER B 1 149 ? -8.164 12.594 -3.15 1 98.75 149 SER B N 1
ATOM 2313 C CA . SER B 1 149 ? -7.656 12.211 -1.837 1 98.75 149 SER B CA 1
ATOM 2314 C C . SER B 1 149 ? -6.133 12.25 -1.796 1 98.75 149 SER B C 1
ATOM 2316 O O . SER B 1 149 ? -5.543 12.695 -0.809 1 98.75 149 SER B O 1
ATOM 2318 N N . CYS B 1 150 ? -5.477 11.797 -2.84 1 98.69 150 CYS B N 1
ATOM 2319 C CA . CYS B 1 150 ? -4.02 11.859 -2.91 1 98.69 150 CYS B CA 1
ATOM 2320 C C . CYS B 1 150 ? -3.535 13.305 -2.879 1 98.69 150 CYS B C 1
ATOM 2322 O O . CYS B 1 150 ? -2.574 13.625 -2.18 1 98.69 150 CYS B O 1
ATOM 2324 N N . VAL B 1 151 ? -4.211 14.125 -3.629 1 98.56 151 VAL B N 1
ATOM 2325 C CA . VAL B 1 151 ? -3.857 15.539 -3.684 1 98.56 151 VAL B CA 1
ATOM 2326 C C . VAL B 1 151 ? -3.938 16.156 -2.283 1 98.56 151 VAL B C 1
ATOM 2328 O O . VAL B 1 151 ? -2.99 16.797 -1.824 1 98.56 151 VAL B O 1
ATOM 2331 N N . GLU B 1 152 ? -5.023 15.883 -1.603 1 98.62 152 GLU B N 1
ATOM 2332 C CA . GLU B 1 152 ? -5.23 16.438 -0.27 1 98.62 152 GLU B CA 1
ATOM 2333 C C . GLU B 1 152 ? -4.23 15.875 0.729 1 98.62 152 GLU B C 1
ATOM 2335 O O . GLU B 1 152 ? -3.744 16.594 1.606 1 98.62 152 GLU B O 1
ATOM 2340 N N . ALA B 1 153 ? -3.998 14.633 0.624 1 98.81 153 ALA B N 1
ATOM 2341 C CA . ALA B 1 153 ? -3.039 13.992 1.516 1 98.81 153 ALA B CA 1
ATOM 2342 C C . ALA B 1 153 ? -1.662 14.641 1.403 1 98.81 153 ALA B C 1
ATOM 2344 O O . ALA B 1 153 ? -1.019 14.93 2.416 1 98.81 153 ALA B O 1
ATOM 2345 N N . LEU B 1 154 ? -1.194 14.867 0.19 1 98.69 154 LEU B N 1
ATOM 2346 C CA . LEU B 1 154 ? 0.114 15.469 -0.035 1 98.69 154 LEU B CA 1
ATOM 2347 C C . LEU B 1 154 ? 0.135 16.922 0.447 1 98.69 154 LEU B C 1
ATOM 2349 O O . LEU B 1 154 ? 1.076 17.344 1.125 1 98.69 154 LEU B O 1
ATOM 2353 N N . HIS B 1 155 ? -0.938 17.625 0.128 1 98.31 155 HIS B N 1
ATOM 2354 C CA . HIS B 1 155 ? -1.055 19 0.575 1 98.31 155 HIS B CA 1
ATOM 2355 C C . HIS B 1 155 ? -1.019 19.094 2.096 1 98.31 155 HIS B C 1
ATOM 2357 O O . HIS B 1 155 ? -0.321 19.938 2.654 1 98.31 155 HIS B O 1
ATOM 2363 N N . GLY B 1 156 ? -1.787 18.297 2.732 1 98.38 156 GLY B N 1
ATOM 2364 C CA . GLY B 1 156 ? -1.866 18.312 4.184 1 98.38 156 GLY B CA 1
ATOM 2365 C C . GLY B 1 156 ? -0.543 18.016 4.859 1 98.38 156 GLY B C 1
ATOM 2366 O O . GLY B 1 156 ? -0.186 18.641 5.855 1 98.38 156 GLY B O 1
ATOM 2367 N N . MET B 1 157 ? 0.165 17.047 4.34 1 98.62 157 MET B N 1
ATOM 2368 C CA . MET B 1 157 ? 1.452 16.688 4.934 1 98.62 157 MET B CA 1
ATOM 2369 C C . MET B 1 157 ? 2.465 17.812 4.75 1 98.62 157 MET B C 1
ATOM 2371 O O . MET B 1 157 ? 3.23 18.125 5.668 1 98.62 157 MET B O 1
ATOM 2375 N N . ILE B 1 158 ? 2.5 18.422 3.561 1 98.31 158 ILE B N 1
ATOM 2376 C CA . ILE B 1 158 ? 3.377 19.562 3.297 1 98.31 158 ILE B CA 1
ATOM 2377 C C . ILE B 1 158 ? 3.086 20.672 4.293 1 98.31 158 ILE B C 1
ATOM 2379 O O . ILE B 1 158 ? 4.008 21.266 4.863 1 98.31 158 ILE B O 1
ATOM 2383 N N . PHE B 1 159 ? 1.785 20.906 4.488 1 97.5 159 PHE B N 1
ATOM 2384 C CA . PHE B 1 159 ? 1.379 21.953 5.414 1 97.5 159 PHE B CA 1
ATOM 2385 C C . PHE B 1 159 ? 1.88 21.656 6.824 1 97.5 159 PHE B C 1
ATOM 2387 O O . PHE B 1 159 ? 2.434 22.531 7.488 1 97.5 159 PHE B O 1
ATOM 2394 N N . LEU B 1 160 ? 1.706 20.453 7.254 1 96.94 160 LEU B N 1
ATOM 2395 C CA . LEU B 1 160 ? 2.16 20.062 8.586 1 96.94 160 LEU B CA 1
ATOM 2396 C C . LEU B 1 160 ? 3.662 20.266 8.727 1 96.94 160 LEU B C 1
ATOM 2398 O O . LEU B 1 160 ? 4.121 20.812 9.734 1 96.94 160 LEU B O 1
ATOM 2402 N N . LEU B 1 161 ? 4.445 19.859 7.77 1 96.38 161 LEU B N 1
ATOM 2403 C CA . LEU B 1 161 ? 5.902 19.906 7.844 1 96.38 161 LEU B CA 1
ATOM 2404 C C . LEU B 1 161 ? 6.414 21.344 7.824 1 96.38 161 LEU B C 1
ATOM 2406 O O . LEU B 1 161 ? 7.465 21.641 8.391 1 96.38 161 LEU B O 1
ATOM 2410 N N . ASN B 1 162 ? 5.637 22.172 7.164 1 94.69 162 ASN B N 1
ATOM 2411 C CA . ASN B 1 162 ? 6.02 23.578 7.113 1 94.69 162 ASN B CA 1
ATOM 2412 C C . ASN B 1 162 ? 5.68 24.297 8.414 1 94.69 162 ASN B C 1
ATOM 2414 O O . ASN B 1 162 ? 6.27 25.328 8.727 1 94.69 162 ASN B O 1
ATOM 2418 N N . GLN B 1 163 ? 4.762 23.828 9.094 1 88 163 GLN B N 1
ATOM 2419 C CA . GLN B 1 163 ? 4.418 24.391 10.398 1 88 163 GLN B CA 1
ATOM 2420 C C . GLN B 1 163 ? 5.391 23.922 11.477 1 88 163 GLN B C 1
ATOM 2422 O O . GLN B 1 163 ? 5.812 24.703 12.32 1 88 163 GLN B O 1
ATOM 2427 N N . ALA B 1 164 ? 5.66 22.703 11.398 1 74.06 164 ALA B N 1
ATOM 2428 C CA . ALA B 1 164 ? 6.473 22.062 12.43 1 74.06 164 ALA B CA 1
ATOM 2429 C C . ALA B 1 164 ? 7.945 22.422 12.273 1 74.06 164 ALA B C 1
ATOM 2431 O O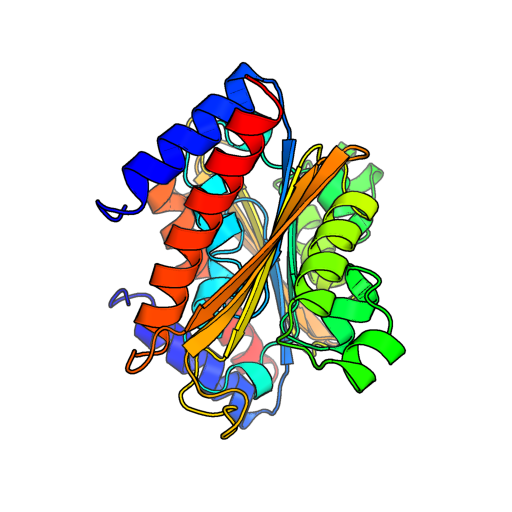 . ALA B 1 164 ? 8.703 22.438 13.25 1 74.06 164 ALA B O 1
ATOM 2432 N N . TYR B 1 165 ? 8.117 22.562 11 1 69.38 165 TYR B N 1
ATOM 2433 C CA . TYR B 1 165 ? 9.516 22.891 10.719 1 69.38 165 TYR B CA 1
ATOM 2434 C C . TYR B 1 165 ? 9.617 24.156 9.891 1 69.38 165 TYR B C 1
ATOM 2436 O O . TYR B 1 165 ? 9.82 24.109 8.672 1 69.38 165 TYR B O 1
ATOM 2444 N N . PRO B 1 166 ? 9.461 25.344 10.68 1 65.62 166 PRO B N 1
ATOM 2445 C CA . PRO B 1 166 ? 9.461 26.609 9.922 1 65.62 166 PRO B CA 1
ATOM 2446 C C . PRO B 1 166 ? 10.766 26.844 9.172 1 65.62 166 PRO B C 1
ATOM 2448 O O . PRO B 1 166 ? 11.828 26.375 9.602 1 65.62 166 PRO B O 1
#

InterPro domains:
  IPR008136 CinA, C-terminal [PF02464] (8-157)
  IPR008136 CinA, C-terminal [TIGR00199] (13-157)
  IPR036653 CinA-like, C-terminal [G3DSA:3.90.950.20] (1-163)
  IPR036653 CinA-like, C-terminal [SSF142433] (6-160)

Solvent-accessible surface area (backbone atoms only — not comparable to full-atom values): 16254 Å² total; per-residue (Å²): 128,55,82,74,50,46,62,45,50,52,52,39,52,49,50,26,55,76,68,68,33,27,33,23,34,24,24,24,53,45,19,20,42,61,45,19,56,58,48,64,43,73,69,29,80,72,28,45,38,38,29,39,19,30,62,33,73,62,35,32,29,74,67,27,62,35,51,67,66,55,39,70,71,59,31,72,62,25,54,69,41,10,43,36,35,13,52,14,35,37,72,69,48,87,26,45,31,17,39,13,38,21,37,29,39,32,95,58,87,47,42,90,92,52,37,49,22,33,33,15,28,11,33,30,36,66,96,60,58,74,47,68,50,73,47,77,43,71,89,57,52,38,67,51,35,35,51,53,47,46,51,49,52,45,51,51,45,43,52,49,50,48,65,76,52,112,128,55,82,74,49,45,61,46,49,51,52,39,52,48,51,27,57,76,68,68,33,26,34,23,33,25,22,23,51,44,21,20,41,58,44,20,57,57,48,64,44,74,69,28,80,72,28,45,40,37,30,40,18,31,61,33,73,64,36,33,28,74,68,26,61,36,51,68,66,54,40,69,72,58,31,72,61,23,54,67,39,10,41,36,34,14,52,14,34,36,74,70,48,88,26,45,31,18,40,12,38,21,38,31,37,31,95,56,88,48,40,91,92,52,38,45,26,33,35,15,28,12,34,32,36,64,96,59,59,74,48,68,50,72,48,73,49,67,87,57,52,39,67,51,36,35,51,52,47,44,50,49,53,44,51,50,45,42,51,49,50,48,65,76,51,112

Foldseek 3Di:
DDPLLVVLLVLLVVLQQVVQFAEEEEEALLQCVLVCSNPVDPPSVSHYWYYQHQNDPVSLCPQQNQDPVQCVVANCADQSNQQSNFNSRVVRTVGQKYKYKDAALDPDDADPVHGHQKMKMWIDGDVDDIDIDIDGDPPDHSVVSSVVRSSVRSVVNSVVSVVVPD/DDPLLVVLLVLLVVLQQVVQFAEEEEEALLQCVLVCSNPVDPPSVSHYWYYQHQNDPVSLCPQQNQDPVQCVVANCADQSNQQSNQNSRVVRTVGQKYKYKDAALDPDDADPVHGHQKMKMWIDGDVDDIDIDIDGDPPDHSVVSSVVRSSVRSVVNSVVSVVVPD

Organism: NCBI:txid458

pLDDT: mean 96.56, std 4.88, range [63.5, 98.94]